Protein AF-A0A2S2P3U3-F1 (afdb_monomer)

Foldseek 3Di:
DVVCLVPQDPPFFCSVVLVVLVVVLVVLVVVLVVLCVPQAVVLVVVLVVVVVVLVVLVVVLVVLVVVLVVLVVVLVCLVVVVVPDPDDDRPVVVNVVSVVSNVVSVVVNCVSVVVSVVVVVVSVVCVVVSCCSNVVSVVVSVVVSVVVNVVSVVSVVVSVVVRVVVVVVVVVVVCVVPVPDDPDDDDDDDDDDDDDDDDDDDDDDDDDDDDDDDDDDDDDDDDDDDDDDDDDDDDDDDDDDDDDDDDDDDDDDDDDDDDDDDDDDDDDDDDDDDDDDDDDDDDDDDDD

Organism: Schizaphis graminum (NCBI:txid13262)

Radius of gyration: 46.32 Å; Cα contacts (8 Å, |Δi|>4): 79; chains: 1; bounding box: 93×88×144 Å

Secondary structure (DSSP, 8-state):
-HHHHHHS-TTSTTHHHHHHHHHHHHHHHHHHHHHHIIIIIHHHHHHHHHHHHHHHHHHHHHHHHHHHHHHHHHHHHHHHHHHS-TTS---HHHHHHHHHHHHHHHHHHHHHHHHHHHHHHHHHHHHHHHHHHHHHHHHHHHHHHHHHHHHHHHHHHHHHHHHHHHHHHHHHHHHHHH----------------------------------------------------------------------------------------------------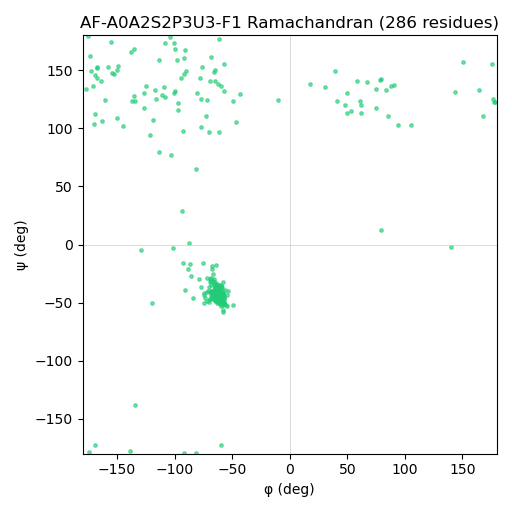----------

Solvent-accessible surface area (backbone atoms only — not comparable to full-atom values): 18937 Å² total; per-residue (Å²): 109,62,70,58,57,72,67,51,49,82,88,44,67,52,36,73,54,52,49,48,44,44,52,50,50,54,49,48,51,52,53,44,54,50,47,44,48,61,61,31,47,49,57,50,53,58,59,56,50,50,57,58,52,51,49,55,49,52,54,51,37,55,55,32,48,54,54,30,54,54,33,50,52,53,36,49,50,50,51,52,66,66,74,72,58,92,86,62,88,74,61,57,70,59,45,51,51,39,46,54,53,31,54,53,38,41,53,61,30,52,52,49,48,51,51,49,66,56,46,52,58,51,58,60,62,44,51,61,58,51,50,52,66,36,48,51,56,46,52,53,45,52,54,50,45,53,55,53,50,51,51,45,52,52,52,48,50,53,37,53,54,50,36,56,50,50,52,54,50,54,53,50,52,49,47,64,72,69,60,79,72,76,83,87,78,91,75,90,80,91,83,88,84,85,89,85,85,84,86,88,90,87,87,83,82,91,84,90,82,85,84,88,87,90,85,86,88,85,85,88,84,88,83,87,87,87,87,86,88,89,82,86,90,84,87,89,87,84,88,82,88,84,84,89,82,90,83,83,89,79,92,81,89,84,83,88,80,82,90,86,83,94,77,87,90,77,92,78,91,81,85,90,87,89,84,88,81,90,84,88,86,88,80,89,82,87,86,134

Nearest PDB structures (foldseek):
  1uru-assembly1_A-2  TM=9.202E-01  e=3.140E-12  Drosophila melanogaster
  8i21-assembly1_A  TM=5.192E-01  e=3.965E-01  Saccharomyces cerevisiae S288C
  3q84-assembly1_A  TM=4.595E-01  e=2.979E-01  Homo sapiens
  2v0o-assembly2_C  TM=3.359E-01  e=1.318E+00  Homo sapiens

Structure (mmCIF, N/CA/C/O backbone):
data_AF-A0A2S2P3U3-F1
#
_entry.id   AF-A0A2S2P3U3-F1
#
loop_
_atom_site.group_PDB
_atom_site.id
_atom_site.type_symbol
_atom_site.label_atom_id
_atom_site.label_alt_id
_atom_site.label_comp_id
_atom_site.label_asym_id
_atom_site.label_entity_id
_atom_site.label_seq_id
_atom_site.pdbx_PDB_ins_code
_atom_site.Cartn_x
_atom_site.Cartn_y
_atom_site.Cartn_z
_atom_site.occupancy
_atom_site.B_iso_or_equiv
_atom_site.auth_seq_id
_atom_site.auth_comp_id
_atom_site.auth_asym_id
_atom_site.auth_atom_id
_atom_site.pdbx_PDB_model_num
ATOM 1 N N . MET A 1 1 ? 19.097 -10.722 -19.284 1.00 86.81 1 MET A N 1
ATOM 2 C CA . MET A 1 1 ? 19.604 -10.337 -20.626 1.00 86.81 1 MET A CA 1
ATOM 3 C C . MET A 1 1 ? 20.674 -11.314 -21.136 1.00 86.81 1 MET A C 1
ATOM 5 O O . MET A 1 1 ? 21.323 -11.082 -22.148 1.00 86.81 1 MET A O 1
ATOM 9 N N . ASP A 1 2 ? 20.783 -12.472 -20.489 1.00 87.00 2 ASP A N 1
ATOM 10 C CA . ASP A 1 2 ? 21.938 -13.366 -20.569 1.00 87.00 2 ASP A CA 1
ATOM 11 C C . ASP A 1 2 ? 22.108 -14.000 -21.947 1.00 87.00 2 ASP A C 1
ATOM 13 O O . ASP A 1 2 ? 23.205 -14.005 -22.490 1.00 87.00 2 ASP A O 1
ATOM 17 N N . THR A 1 3 ? 21.009 -14.422 -22.579 1.00 91.75 3 THR A N 1
ATOM 18 C CA . THR A 1 3 ? 21.047 -14.988 -23.935 1.00 91.75 3 THR A CA 1
ATOM 19 C C . THR A 1 3 ? 21.593 -13.999 -24.966 1.00 91.75 3 THR A C 1
ATOM 21 O O . THR A 1 3 ? 22.313 -14.402 -25.873 1.00 91.75 3 THR A O 1
ATOM 24 N N . LEU A 1 4 ? 21.286 -12.701 -24.835 1.00 90.25 4 LEU A N 1
ATOM 25 C CA . LEU A 1 4 ? 21.826 -11.686 -25.742 1.00 90.25 4 LEU A CA 1
ATOM 26 C C . LEU A 1 4 ? 23.343 -11.568 -25.569 1.00 90.25 4 LEU A C 1
ATOM 28 O O . LEU A 1 4 ? 24.058 -11.566 -26.564 1.00 90.25 4 LEU A O 1
ATOM 32 N N . ASN A 1 5 ? 23.829 -11.542 -24.328 1.00 90.44 5 ASN A N 1
ATOM 33 C CA . ASN A 1 5 ? 25.264 -11.470 -24.039 1.00 90.44 5 ASN A CA 1
ATOM 34 C C . ASN A 1 5 ? 26.019 -12.730 -24.486 1.00 90.44 5 ASN A C 1
ATOM 36 O O . ASN A 1 5 ? 27.160 -12.632 -24.924 1.00 90.44 5 ASN A O 1
ATOM 40 N N . GLU A 1 6 ? 25.390 -13.905 -24.403 1.00 92.88 6 GLU A N 1
ATOM 41 C CA . GLU A 1 6 ? 25.968 -15.165 -24.885 1.00 92.88 6 GLU A CA 1
ATOM 42 C C . GLU A 1 6 ? 26.047 -15.228 -26.417 1.00 92.88 6 GLU A C 1
ATOM 44 O O . GLU A 1 6 ? 26.996 -15.786 -26.965 1.00 92.88 6 GLU A O 1
ATOM 49 N N . MET A 1 7 ? 25.050 -14.674 -27.115 1.00 94.31 7 MET A N 1
ATOM 50 C CA . MET A 1 7 ? 24.974 -14.706 -28.578 1.00 94.31 7 MET A CA 1
ATOM 51 C C . MET A 1 7 ? 25.742 -13.568 -29.259 1.00 94.31 7 MET A C 1
ATOM 53 O O . MET A 1 7 ? 26.141 -13.720 -30.414 1.00 94.31 7 MET A O 1
ATOM 57 N N . TYR A 1 8 ? 25.918 -12.424 -28.593 1.00 94.81 8 TYR A N 1
ATOM 58 C CA . TYR A 1 8 ? 26.626 -11.277 -29.154 1.00 94.81 8 TYR A CA 1
ATOM 59 C C . TYR A 1 8 ? 28.134 -11.530 -29.111 1.00 94.81 8 TYR A C 1
ATOM 61 O O . TYR A 1 8 ? 28.769 -11.403 -28.067 1.00 94.81 8 TYR A O 1
ATOM 69 N N . GLU A 1 9 ? 28.717 -11.908 -30.245 1.00 94.31 9 GLU A N 1
ATOM 70 C CA . GLU A 1 9 ? 30.107 -12.363 -30.297 1.00 94.31 9 GLU A CA 1
ATOM 71 C C . GLU A 1 9 ? 31.108 -11.243 -29.946 1.00 94.31 9 GLU A C 1
ATOM 73 O O . GLU A 1 9 ? 30.884 -10.068 -30.242 1.00 94.31 9 GLU A O 1
ATOM 78 N N . SER A 1 10 ? 32.252 -11.592 -29.348 1.00 94.38 10 SER A N 1
ATOM 79 C CA . SER A 1 10 ? 33.246 -10.608 -28.883 1.00 94.38 10 SER A CA 1
ATOM 80 C C . SER A 1 10 ? 33.942 -9.838 -30.009 1.00 94.38 10 SER A C 1
ATOM 82 O O . SER A 1 10 ? 34.453 -8.742 -29.793 1.00 94.38 10 SER A O 1
ATOM 84 N N . GLN A 1 11 ? 33.940 -10.384 -31.226 1.00 92.88 11 GLN A N 1
ATOM 85 C CA . GLN A 1 11 ? 34.422 -9.715 -32.434 1.00 92.88 11 GLN A CA 1
ATOM 86 C C . GLN A 1 11 ? 33.460 -8.649 -32.974 1.00 92.88 11 GLN A C 1
ATOM 88 O O . GLN A 1 11 ? 33.859 -7.865 -33.835 1.00 92.88 11 GLN A O 1
ATOM 93 N N . TRP A 1 12 ? 32.197 -8.635 -32.539 1.00 95.31 12 TRP A N 1
ATOM 94 C CA . TRP A 1 12 ? 31.214 -7.681 -33.040 1.00 95.31 12 TRP A CA 1
ATOM 95 C C . TRP A 1 12 ? 31.405 -6.313 -32.393 1.00 95.31 12 TRP A C 1
ATOM 97 O O . TRP A 1 12 ? 31.725 -6.181 -31.209 1.00 95.31 12 TRP A O 1
ATOM 107 N N . VAL A 1 13 ? 31.179 -5.265 -33.185 1.00 95.06 13 VAL A N 1
ATOM 108 C CA . VAL A 1 13 ? 31.284 -3.886 -32.704 1.00 95.06 13 VAL A CA 1
ATOM 109 C C . VAL A 1 13 ? 30.350 -3.665 -31.511 1.00 95.06 13 VAL A C 1
ATOM 111 O O . VAL A 1 13 ? 29.181 -4.036 -31.543 1.00 95.06 13 VAL A O 1
ATOM 114 N N . GLY A 1 14 ? 30.867 -3.058 -30.443 1.00 94.44 14 GLY A N 1
ATOM 115 C CA . GLY A 1 14 ? 30.070 -2.710 -29.266 1.00 94.44 14 GLY A CA 1
ATOM 116 C C . GLY A 1 14 ? 29.784 -3.851 -28.283 1.00 94.44 14 GLY A C 1
ATOM 117 O O . GLY A 1 14 ? 28.975 -3.632 -27.391 1.00 94.44 14 GLY A O 1
ATOM 118 N N . HIS A 1 15 ? 30.451 -5.011 -28.380 1.00 95.25 15 HIS A N 1
ATOM 119 C CA . HIS A 1 15 ? 30.270 -6.135 -27.442 1.00 95.25 15 HIS A CA 1
ATOM 120 C C . HIS A 1 15 ? 30.344 -5.722 -25.956 1.00 95.25 15 HIS A C 1
ATOM 122 O O . HIS A 1 15 ? 29.406 -5.972 -25.200 1.00 95.25 15 HIS A O 1
ATOM 128 N N . ASP A 1 16 ? 31.401 -5.011 -25.543 1.00 95.06 16 ASP A N 1
ATOM 129 C CA . ASP A 1 16 ? 31.565 -4.574 -24.143 1.00 95.06 16 ASP A CA 1
ATOM 130 C C . ASP A 1 16 ? 30.455 -3.614 -23.683 1.00 95.06 16 ASP A C 1
ATOM 132 O O . ASP A 1 16 ? 30.029 -3.646 -22.526 1.00 95.06 16 ASP A O 1
ATOM 136 N N . HIS A 1 17 ? 29.965 -2.768 -24.596 1.00 95.12 17 HIS A N 1
ATOM 137 C CA . HIS A 1 17 ? 28.874 -1.837 -24.307 1.00 95.12 17 HIS A CA 1
ATOM 138 C C . HIS A 1 17 ? 27.549 -2.593 -24.177 1.00 95.12 17 HIS A C 1
ATOM 140 O O . HIS A 1 17 ? 26.826 -2.355 -23.223 1.00 95.12 17 HIS A O 1
ATOM 146 N N . MET A 1 18 ? 27.287 -3.582 -25.039 1.00 95.12 18 MET A N 1
ATOM 147 C CA . MET A 1 18 ? 26.098 -4.437 -24.946 1.00 95.12 18 MET A CA 1
ATOM 148 C C . MET A 1 18 ? 26.029 -5.161 -23.591 1.00 95.12 18 MET A C 1
ATOM 150 O O . MET A 1 18 ? 24.988 -5.170 -22.934 1.00 95.12 18 MET A O 1
ATOM 154 N N . CYS A 1 19 ? 27.163 -5.701 -23.132 1.00 93.88 19 CYS A N 1
ATOM 155 C CA . CYS A 1 19 ? 27.275 -6.331 -21.816 1.00 93.88 19 CYS A CA 1
ATOM 156 C C . CYS A 1 19 ? 27.071 -5.320 -20.670 1.00 93.88 19 CYS A C 1
ATOM 158 O O . CYS A 1 19 ? 26.376 -5.604 -19.692 1.00 93.88 19 CYS A O 1
ATOM 160 N N . THR A 1 20 ? 27.635 -4.117 -20.797 1.00 95.94 20 THR A N 1
ATOM 161 C CA . THR A 1 20 ? 27.463 -3.035 -19.813 1.00 95.94 20 THR A CA 1
ATOM 162 C C . THR A 1 20 ? 26.002 -2.600 -19.709 1.00 95.94 20 THR A C 1
ATOM 164 O O . THR A 1 20 ? 25.455 -2.561 -18.609 1.00 95.94 20 THR A O 1
ATOM 167 N N . ASP A 1 21 ? 25.347 -2.350 -20.839 1.00 96.12 21 ASP A N 1
ATOM 168 C CA . ASP A 1 21 ? 23.952 -1.917 -20.912 1.00 96.12 21 ASP A CA 1
ATOM 169 C C . ASP A 1 21 ? 23.015 -3.000 -20.358 1.00 96.12 21 ASP A C 1
ATOM 171 O O . ASP A 1 21 ? 22.056 -2.703 -19.643 1.00 96.12 21 ASP A O 1
ATOM 175 N N . SER A 1 22 ? 23.327 -4.275 -20.612 1.00 95.56 22 SER A N 1
ATOM 176 C CA . SER A 1 22 ? 22.638 -5.415 -20.004 1.00 95.56 22 SER A CA 1
ATOM 177 C C . SER A 1 22 ? 22.708 -5.369 -18.475 1.00 95.56 22 SER A C 1
ATOM 179 O O . SER A 1 22 ? 21.674 -5.456 -17.814 1.00 95.56 22 SER A O 1
ATOM 181 N N . ASN A 1 23 ? 23.907 -5.211 -17.907 1.00 95.62 23 ASN A N 1
ATOM 182 C CA . ASN A 1 23 ? 24.088 -5.140 -16.453 1.00 95.62 23 ASN A CA 1
ATOM 183 C C . ASN A 1 23 ? 23.412 -3.898 -15.852 1.00 95.62 23 ASN A C 1
ATOM 185 O O . ASN A 1 23 ? 22.825 -3.973 -14.773 1.00 95.62 23 ASN A O 1
ATOM 189 N N . ASN A 1 24 ? 23.449 -2.763 -16.557 1.00 96.88 24 ASN A N 1
ATOM 190 C CA . ASN A 1 24 ? 22.758 -1.543 -16.146 1.00 96.88 24 ASN A CA 1
ATOM 191 C C . ASN A 1 24 ? 21.245 -1.773 -16.034 1.00 96.88 24 ASN A C 1
ATOM 193 O O . ASN A 1 24 ? 20.626 -1.321 -15.070 1.00 96.88 24 ASN A O 1
ATOM 197 N N . LEU A 1 25 ? 20.643 -2.507 -16.977 1.00 97.06 25 LEU A N 1
ATOM 198 C CA . LEU A 1 25 ? 19.222 -2.848 -16.917 1.00 97.06 25 LEU A CA 1
ATOM 199 C C . LEU A 1 25 ? 18.889 -3.718 -15.694 1.00 97.06 25 LEU A C 1
ATOM 201 O O . LEU A 1 25 ? 17.880 -3.472 -15.031 1.00 97.06 25 LEU A O 1
ATOM 205 N N . ASP A 1 26 ? 19.739 -4.690 -15.362 1.00 97.06 26 ASP A N 1
ATOM 206 C CA . ASP A 1 26 ? 19.556 -5.537 -14.176 1.00 97.06 26 ASP A CA 1
ATOM 207 C C . ASP A 1 26 ? 19.688 -4.728 -12.873 1.00 97.06 26 ASP A C 1
ATOM 209 O O . ASP A 1 26 ? 18.898 -4.907 -11.940 1.00 97.06 26 ASP A O 1
ATOM 213 N N . MET A 1 27 ? 20.624 -3.773 -12.820 1.00 97.69 27 MET A N 1
ATOM 214 C CA . MET A 1 27 ? 20.746 -2.838 -11.697 1.00 97.69 27 MET A CA 1
ATOM 215 C C . MET A 1 27 ? 19.500 -1.959 -11.545 1.00 97.69 27 MET A C 1
ATOM 217 O O . MET A 1 27 ? 18.977 -1.838 -10.437 1.00 97.69 27 MET A O 1
ATOM 221 N N . LEU A 1 28 ? 18.975 -1.404 -12.644 1.00 98.25 28 LEU A N 1
ATOM 222 C CA . LEU A 1 28 ? 17.738 -0.615 -12.625 1.00 98.25 28 LEU A CA 1
ATOM 223 C C . LEU A 1 28 ?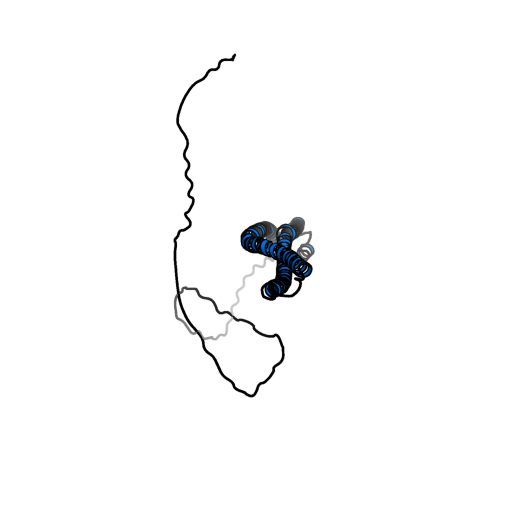 16.555 -1.424 -12.080 1.00 98.25 28 LEU A C 1
ATOM 225 O O . LEU A 1 28 ? 15.774 -0.909 -11.278 1.00 98.25 28 LEU A O 1
ATOM 229 N N . TRP A 1 29 ? 16.431 -2.695 -12.472 1.00 98.44 29 TRP A N 1
ATOM 230 C CA . TRP A 1 29 ? 15.407 -3.599 -11.942 1.00 98.44 29 TRP A CA 1
ATOM 231 C C . TRP A 1 29 ? 15.580 -3.875 -10.448 1.00 98.44 29 TRP A C 1
ATOM 233 O O . TRP A 1 29 ? 14.603 -3.835 -9.691 1.00 98.44 29 TRP A O 1
ATOM 243 N N . SER A 1 30 ? 16.810 -4.138 -10.006 1.00 98.31 30 SER A N 1
ATOM 244 C CA . SER A 1 30 ? 17.120 -4.341 -8.589 1.00 98.31 30 SER A CA 1
ATOM 245 C C . SER A 1 30 ? 16.750 -3.107 -7.759 1.00 98.31 30 SER A C 1
ATOM 247 O O . SER A 1 30 ? 16.037 -3.221 -6.761 1.00 98.31 30 SER A O 1
ATOM 249 N N . ASP A 1 31 ? 17.150 -1.915 -8.200 1.00 98.31 31 ASP A N 1
ATOM 250 C CA . ASP A 1 31 ? 16.856 -0.664 -7.499 1.00 98.31 31 ASP A CA 1
ATOM 251 C C . ASP A 1 31 ? 15.355 -0.362 -7.467 1.00 98.31 31 ASP A C 1
ATOM 253 O O . ASP A 1 31 ? 14.814 0.014 -6.424 1.00 98.31 31 ASP A O 1
ATOM 257 N N . TYR A 1 32 ? 14.656 -0.563 -8.586 1.00 98.69 32 TYR A N 1
ATOM 258 C CA . TYR A 1 32 ? 13.212 -0.366 -8.676 1.00 98.69 32 TYR A CA 1
ATOM 259 C C . TYR A 1 32 ? 12.450 -1.303 -7.731 1.00 98.69 32 TYR A C 1
ATOM 261 O O . TYR A 1 32 ? 11.636 -0.845 -6.926 1.00 98.69 32 TYR A O 1
ATOM 269 N N . THR A 1 33 ? 12.753 -2.603 -7.761 1.00 98.38 33 THR A N 1
ATOM 270 C CA . THR A 1 33 ? 12.098 -3.590 -6.888 1.00 98.38 33 THR A CA 1
ATOM 271 C C . THR A 1 33 ? 12.393 -3.337 -5.413 1.00 98.38 33 THR A C 1
ATOM 273 O O . THR A 1 33 ? 11.477 -3.393 -4.588 1.00 98.38 33 THR A O 1
ATOM 276 N N . HIS A 1 34 ? 13.634 -2.980 -5.074 1.00 98.44 34 HIS A N 1
ATOM 277 C CA . HIS A 1 34 ? 14.004 -2.589 -3.718 1.00 98.44 34 HIS A CA 1
ATOM 278 C C . HIS A 1 34 ? 13.218 -1.356 -3.254 1.00 98.44 34 HIS A C 1
ATOM 280 O O . HIS A 1 34 ? 12.649 -1.353 -2.161 1.00 98.44 34 HIS A O 1
ATOM 286 N N . LYS A 1 35 ? 13.109 -0.333 -4.108 1.00 98.12 35 LYS A N 1
ATOM 287 C CA . LYS A 1 35 ? 12.376 0.899 -3.801 1.00 98.12 35 LYS A CA 1
ATOM 288 C C . LYS A 1 35 ? 10.882 0.657 -3.606 1.00 98.12 35 LYS A C 1
ATOM 290 O O . LYS A 1 35 ? 10.296 1.235 -2.695 1.00 98.12 35 LYS A O 1
ATOM 295 N N . LEU A 1 36 ? 10.271 -0.216 -4.409 1.00 98.50 36 LEU A N 1
ATOM 296 C CA . LEU A 1 36 ? 8.879 -0.622 -4.213 1.00 98.50 36 LEU A CA 1
ATOM 297 C C . LEU A 1 36 ? 8.680 -1.380 -2.899 1.00 98.50 36 LEU A C 1
ATOM 299 O O . LEU A 1 36 ? 7.715 -1.118 -2.178 1.00 98.50 36 LEU A O 1
ATOM 303 N N . ALA A 1 37 ? 9.585 -2.300 -2.569 1.00 98.44 37 ALA A N 1
ATOM 304 C CA . ALA A 1 37 ? 9.511 -3.045 -1.320 1.00 98.44 37 ALA A CA 1
ATOM 305 C C . ALA A 1 37 ? 9.583 -2.102 -0.107 1.00 98.44 37 ALA A C 1
ATOM 307 O O . ALA A 1 37 ? 8.729 -2.168 0.778 1.00 98.44 37 ALA A O 1
ATOM 308 N N . ASP A 1 38 ? 10.556 -1.194 -0.097 1.00 98.44 38 ASP A N 1
ATOM 309 C CA . ASP A 1 38 ? 10.806 -0.307 1.037 1.00 98.44 38 ASP A CA 1
ATOM 310 C C . ASP A 1 38 ? 9.772 0.823 1.150 1.00 98.44 38 ASP A C 1
ATOM 312 O O . ASP A 1 38 ? 9.153 1.015 2.195 1.00 98.44 38 ASP A O 1
ATOM 316 N N . GLN A 1 39 ? 9.519 1.547 0.057 1.00 98.06 39 GLN A N 1
ATOM 317 C CA . GLN A 1 39 ? 8.745 2.793 0.107 1.00 98.06 39 GLN A CA 1
ATOM 318 C C . GLN A 1 39 ? 7.246 2.615 -0.136 1.00 98.06 39 GLN A C 1
ATOM 320 O O . GLN A 1 39 ? 6.482 3.534 0.149 1.00 98.06 39 GLN A O 1
ATOM 325 N N . VAL A 1 40 ? 6.809 1.470 -0.669 1.00 98.50 40 VAL A N 1
ATOM 326 C CA . VAL A 1 40 ? 5.396 1.229 -1.012 1.00 98.50 40 VAL A CA 1
ATOM 327 C C . VAL A 1 40 ? 4.840 0.045 -0.229 1.00 98.50 40 VAL A C 1
ATOM 329 O O . VAL A 1 40 ? 3.793 0.147 0.411 1.00 98.50 40 VAL A O 1
ATOM 332 N N . LEU A 1 41 ? 5.537 -1.092 -0.237 1.00 98.56 41 LEU A N 1
ATOM 333 C CA . LEU A 1 41 ? 5.014 -2.317 0.362 1.00 98.56 41 LEU A CA 1
ATOM 334 C C . LEU A 1 41 ? 5.059 -2.291 1.897 1.00 98.56 41 LEU A C 1
ATOM 336 O O . LEU A 1 41 ? 4.074 -2.664 2.537 1.00 98.56 41 LEU A O 1
ATOM 340 N N . ILE A 1 42 ? 6.156 -1.833 2.511 1.00 98.50 42 ILE A N 1
ATOM 341 C CA . ILE A 1 42 ? 6.256 -1.736 3.979 1.00 98.50 42 ILE A CA 1
ATOM 342 C C . ILE A 1 42 ? 5.201 -0.774 4.568 1.00 98.50 42 ILE A C 1
ATOM 344 O O . ILE A 1 42 ? 4.486 -1.187 5.496 1.00 98.50 42 ILE A O 1
ATOM 348 N N . PRO A 1 43 ? 5.020 0.463 4.056 1.00 98.38 43 PRO A N 1
ATOM 349 C CA . PRO A 1 43 ? 3.970 1.356 4.545 1.00 98.38 43 PRO A CA 1
ATOM 350 C C . PRO A 1 43 ? 2.564 0.784 4.345 1.00 98.38 43 PRO A C 1
ATOM 352 O O . PRO A 1 43 ? 1.732 0.884 5.250 1.00 98.38 43 PRO A O 1
ATOM 355 N N . LEU A 1 44 ? 2.306 0.122 3.210 1.00 98.50 44 LEU A N 1
ATOM 356 C CA . LEU A 1 44 ? 1.033 -0.551 2.951 1.00 98.50 44 LEU A CA 1
ATOM 357 C C . LEU A 1 44 ? 0.739 -1.650 3.978 1.00 98.50 44 LEU A C 1
ATOM 359 O O . LEU A 1 44 ? -0.353 -1.672 4.548 1.00 98.50 44 LEU A O 1
ATOM 363 N N . ASN A 1 45 ? 1.711 -2.518 4.261 1.00 98.31 45 ASN A N 1
ATOM 364 C CA . ASN A 1 45 ? 1.568 -3.570 5.270 1.00 98.31 45 ASN A CA 1
ATOM 365 C C . ASN A 1 45 ? 1.300 -2.981 6.662 1.00 98.31 45 ASN A C 1
ATOM 367 O O . ASN A 1 45 ? 0.439 -3.471 7.396 1.00 98.31 45 ASN A O 1
ATOM 371 N N . THR A 1 46 ? 1.990 -1.892 7.007 1.00 98.12 46 THR A N 1
ATOM 372 C CA . THR A 1 46 ? 1.808 -1.189 8.285 1.00 98.12 46 THR A CA 1
ATOM 373 C C . THR A 1 46 ? 0.405 -0.591 8.403 1.00 98.12 46 THR A C 1
ATOM 375 O O . THR A 1 46 ? -0.252 -0.746 9.432 1.00 98.12 46 THR A O 1
ATOM 378 N N . TYR A 1 47 ? -0.097 0.049 7.344 1.00 98.25 47 TYR A N 1
ATOM 379 C CA . TYR A 1 47 ? -1.465 0.568 7.305 1.00 98.25 47 TYR A CA 1
ATOM 380 C C . TYR A 1 47 ? -2.504 -0.560 7.397 1.00 98.25 47 TYR A C 1
ATOM 382 O O . TYR A 1 47 ? -3.462 -0.470 8.165 1.00 98.25 47 TYR A O 1
ATOM 390 N N . GLN A 1 48 ? -2.291 -1.666 6.680 1.00 97.50 48 GLN A N 1
ATOM 391 C CA . GLN A 1 48 ? -3.201 -2.811 6.685 1.00 97.50 48 GLN A CA 1
ATOM 392 C C . GLN A 1 48 ? -3.281 -3.504 8.057 1.00 97.50 48 GLN A C 1
ATOM 394 O O . GLN A 1 48 ? -4.354 -3.977 8.451 1.00 97.50 48 GLN A O 1
ATOM 399 N N . ALA A 1 49 ? -2.177 -3.538 8.810 1.00 97.31 49 ALA A N 1
ATOM 400 C CA . ALA A 1 49 ? -2.127 -4.132 10.145 1.00 97.31 49 ALA A CA 1
ATOM 401 C C . ALA A 1 49 ? -3.098 -3.457 11.133 1.00 97.31 49 ALA A C 1
ATOM 403 O O . ALA A 1 49 ? -3.730 -4.152 11.935 1.00 97.31 49 ALA A O 1
ATOM 404 N N . GLN A 1 50 ? -3.311 -2.140 11.010 1.00 97.62 50 GLN A N 1
ATOM 405 C CA . GLN A 1 50 ? -4.218 -1.374 11.879 1.00 97.62 50 GLN A CA 1
ATOM 406 C C . GLN A 1 50 ? -5.640 -1.953 11.865 1.00 97.62 50 GLN A C 1
ATOM 408 O O . GLN A 1 50 ? -6.270 -2.110 12.908 1.00 97.62 50 GLN A O 1
ATOM 413 N N . PHE A 1 51 ? -6.131 -2.393 10.703 1.00 97.81 51 PHE A N 1
ATOM 414 C CA . PHE A 1 51 ? -7.480 -2.953 10.582 1.00 97.81 51 PHE A CA 1
ATOM 415 C C . PHE A 1 51 ? -7.665 -4.257 11.364 1.00 97.81 51 PHE A C 1
ATOM 417 O O . PHE A 1 51 ? -8.770 -4.559 11.820 1.00 97.81 51 PHE A O 1
ATOM 424 N N . ALA A 1 52 ? -6.625 -5.084 11.495 1.00 96.69 52 ALA A N 1
ATOM 425 C CA . ALA A 1 52 ? -6.708 -6.300 12.301 1.00 96.69 52 ALA A CA 1
ATOM 426 C C . ALA A 1 52 ? -6.840 -5.963 13.794 1.00 96.69 52 ALA A C 1
ATOM 428 O O . ALA A 1 52 ? -7.642 -6.581 14.499 1.00 96.69 52 ALA A O 1
ATOM 429 N N . GLU A 1 53 ? -6.102 -4.960 14.263 1.00 96.06 53 GLU A N 1
ATOM 430 C CA . GLU A 1 53 ? -6.154 -4.493 15.648 1.00 96.06 53 GLU A CA 1
ATOM 431 C C . GLU A 1 53 ? -7.484 -3.808 15.970 1.00 96.06 53 GLU A C 1
ATOM 433 O O . GLU A 1 53 ? -8.144 -4.182 16.944 1.00 96.06 53 GLU A O 1
ATOM 438 N N . THR A 1 54 ? -7.947 -2.899 15.109 1.00 98.06 54 THR A N 1
ATOM 439 C CA . THR A 1 54 ? -9.249 -2.236 15.256 1.00 98.06 54 THR A CA 1
ATOM 440 C C . THR A 1 54 ? -10.391 -3.252 15.292 1.00 98.06 54 THR A C 1
ATOM 442 O O . THR A 1 54 ? -11.262 -3.161 16.156 1.00 98.06 54 THR A O 1
ATOM 445 N N . ARG A 1 55 ? -10.369 -4.288 14.437 1.00 98.38 55 ARG A N 1
ATOM 446 C CA . ARG A 1 55 ? -11.369 -5.376 14.478 1.00 98.38 55 ARG A CA 1
ATOM 447 C C . ARG A 1 55 ? -11.371 -6.116 15.814 1.00 98.3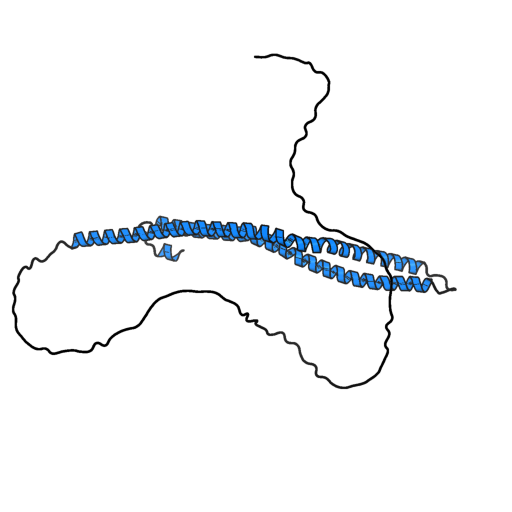8 55 ARG A C 1
ATOM 449 O O . ARG A 1 55 ? -12.426 -6.260 16.426 1.00 98.38 55 ARG A O 1
ATOM 456 N N . LYS A 1 56 ? -10.197 -6.502 16.328 1.00 98.19 56 LYS A N 1
ATOM 457 C CA . LYS A 1 56 ? -10.087 -7.131 17.659 1.00 98.19 56 LYS A CA 1
ATOM 458 C C . LYS A 1 56 ? -10.636 -6.226 18.767 1.00 98.19 56 LYS A C 1
ATOM 460 O O . LYS A 1 56 ? -11.241 -6.720 19.724 1.00 98.19 56 LYS A O 1
ATOM 465 N N . LYS A 1 57 ? -10.429 -4.912 18.652 1.00 98.19 57 LYS A N 1
ATOM 466 C CA . LYS A 1 57 ? -10.925 -3.908 19.601 1.00 98.19 57 LYS A CA 1
ATOM 467 C C . LYS A 1 57 ? -12.450 -3.787 19.554 1.00 98.19 57 LYS A C 1
ATOM 469 O O . LYS A 1 57 ? -13.080 -3.825 20.610 1.00 98.19 57 LYS A O 1
ATOM 474 N N . ILE A 1 58 ? -13.047 -3.770 18.359 1.00 98.69 58 ILE A N 1
ATOM 475 C CA . ILE A 1 58 ? -14.506 -3.828 18.157 1.00 98.69 58 ILE A CA 1
ATOM 476 C C . ILE A 1 58 ? -15.090 -5.090 18.802 1.00 98.69 58 ILE A C 1
ATOM 478 O O . ILE A 1 58 ? -16.016 -4.994 19.608 1.00 98.69 58 ILE A O 1
ATOM 482 N N . ASP A 1 59 ? -14.511 -6.264 18.545 1.00 98.62 59 ASP A N 1
ATOM 483 C CA . ASP A 1 59 ? -14.983 -7.521 19.140 1.00 98.62 59 ASP A CA 1
ATOM 484 C C . ASP A 1 59 ? -14.903 -7.494 20.671 1.00 98.62 59 ASP A C 1
ATOM 486 O O . ASP A 1 59 ? -15.797 -7.972 21.376 1.00 98.62 59 ASP A O 1
ATOM 490 N N . LYS A 1 60 ? -13.826 -6.914 21.214 1.00 98.62 60 LYS A N 1
ATOM 491 C CA . LYS A 1 60 ? -13.660 -6.735 22.658 1.00 98.62 60 LYS A CA 1
ATOM 492 C C . LYS A 1 60 ? -14.719 -5.789 23.223 1.00 98.62 60 LYS A C 1
ATOM 494 O O . LYS A 1 60 ? -15.284 -6.107 24.268 1.00 98.62 60 LYS A O 1
ATOM 499 N N . ARG A 1 61 ? -15.029 -4.685 22.540 1.00 98.69 61 ARG A N 1
ATOM 500 C CA . ARG A 1 61 ? -16.091 -3.750 22.931 1.00 98.69 61 ARG A CA 1
ATOM 501 C C . ARG A 1 61 ? -17.462 -4.417 22.903 1.00 98.69 61 ARG A C 1
ATOM 503 O O . ARG A 1 61 ? -18.227 -4.241 23.843 1.00 98.69 61 ARG A O 1
ATOM 510 N N . ASN A 1 62 ? -17.744 -5.240 21.895 1.00 98.62 62 ASN A N 1
ATOM 511 C CA . ASN A 1 62 ? -19.003 -5.983 21.792 1.00 98.62 62 ASN A CA 1
ATOM 512 C C . ASN A 1 62 ? -19.185 -6.970 22.951 1.00 98.62 62 ASN A C 1
ATOM 514 O O . ASN A 1 62 ? -20.246 -6.996 23.566 1.00 98.62 62 ASN A O 1
ATOM 518 N N . ARG A 1 63 ? -18.135 -7.711 23.330 1.00 98.50 63 ARG A N 1
ATOM 519 C CA . ARG A 1 63 ? -18.170 -8.557 24.538 1.00 98.50 63 ARG A CA 1
ATOM 520 C C . ARG A 1 63 ? -18.415 -7.738 25.810 1.00 98.50 63 ARG A C 1
ATOM 522 O O . ARG A 1 63 ? -19.199 -8.142 26.659 1.00 98.50 63 ARG A O 1
ATOM 529 N N . LYS A 1 64 ? -17.769 -6.573 25.935 1.00 98.25 64 LYS A N 1
ATOM 530 C CA . LYS A 1 64 ? -17.933 -5.686 27.099 1.00 98.25 64 LYS A CA 1
ATOM 531 C C . LYS A 1 64 ? -19.320 -5.053 27.183 1.00 98.25 64 LYS A C 1
ATOM 533 O O . LYS A 1 64 ? -19.792 -4.845 28.293 1.00 98.25 64 LYS A O 1
ATOM 538 N N . LEU A 1 65 ? -19.970 -4.795 26.048 1.00 98.25 65 LEU A N 1
ATOM 539 C CA . LEU A 1 65 ? -21.357 -4.333 26.017 1.00 98.25 65 LEU A CA 1
ATOM 540 C C . LEU A 1 65 ? -22.294 -5.378 26.636 1.00 98.25 65 LEU A C 1
ATOM 542 O O . LEU A 1 65 ? -23.114 -5.032 27.476 1.00 98.25 65 LEU A O 1
ATOM 546 N N . VAL A 1 66 ? -22.117 -6.657 26.291 1.00 98.06 66 VAL A N 1
ATOM 547 C CA . VAL A 1 66 ? -22.923 -7.748 26.864 1.00 98.06 66 VAL A CA 1
ATOM 548 C C . VAL A 1 66 ? -22.729 -7.847 28.383 1.00 98.06 66 VAL A C 1
ATOM 550 O O . VAL A 1 66 ? -23.711 -7.925 29.122 1.00 98.06 66 VAL A O 1
ATOM 553 N N . ASP A 1 67 ? -21.479 -7.785 28.866 1.00 97.00 67 ASP A N 1
ATOM 554 C CA . ASP A 1 67 ? -21.180 -7.757 30.309 1.00 97.00 67 ASP A CA 1
ATOM 555 C C . ASP A 1 67 ? -21.874 -6.563 30.996 1.00 97.00 67 ASP A C 1
ATOM 557 O O . ASP A 1 67 ? -22.442 -6.696 32.085 1.00 97.00 67 ASP A O 1
ATOM 561 N N . TYR A 1 68 ? -21.817 -5.388 30.358 1.00 98.06 68 TYR A N 1
ATOM 562 C CA . TYR A 1 68 ? -22.415 -4.152 30.853 1.00 98.06 68 TYR A CA 1
ATOM 563 C C . TYR A 1 68 ? -23.934 -4.257 30.963 1.00 98.06 68 TYR A C 1
ATOM 565 O O . TYR A 1 68 ? -24.473 -3.982 32.036 1.00 98.06 68 TYR A O 1
ATOM 573 N N . ASP A 1 69 ? -24.615 -4.713 29.912 1.00 97.12 69 ASP A N 1
ATOM 574 C CA . ASP A 1 69 ? -26.070 -4.871 29.908 1.00 97.12 69 ASP A CA 1
ATOM 575 C C . ASP A 1 69 ? -26.518 -5.877 30.978 1.00 97.12 69 ASP A C 1
ATOM 577 O O . ASP A 1 69 ? -27.437 -5.595 31.753 1.00 97.12 69 ASP A O 1
ATOM 581 N N . SER A 1 70 ? -25.803 -7.000 31.120 1.00 95.25 70 SER A N 1
ATOM 582 C CA . SER A 1 70 ? -26.066 -7.995 32.168 1.00 95.25 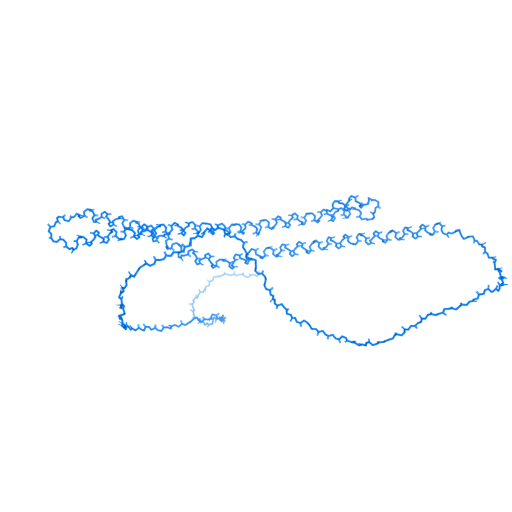70 SER A CA 1
ATOM 583 C C . SER A 1 70 ? -25.991 -7.387 33.575 1.00 95.25 70 SER A C 1
ATOM 585 O O . SER A 1 70 ? -26.920 -7.528 34.378 1.00 95.25 70 SER A O 1
ATOM 587 N N . GLN A 1 71 ? -24.912 -6.661 33.886 1.00 93.94 71 GLN A N 1
ATOM 588 C CA . GLN A 1 71 ? -24.744 -6.049 35.209 1.00 93.94 71 GLN A CA 1
ATOM 589 C C . GLN A 1 71 ? -25.678 -4.862 35.433 1.00 93.94 71 GLN A C 1
ATOM 591 O O . GLN A 1 71 ? -26.098 -4.623 36.566 1.00 93.94 71 GLN A O 1
ATOM 596 N N . ARG A 1 72 ? -26.067 -4.150 34.371 1.00 94.12 72 ARG A N 1
ATOM 597 C CA . ARG A 1 72 ? -27.080 -3.094 34.429 1.00 94.12 72 ARG A CA 1
ATOM 598 C C . ARG A 1 72 ? -28.427 -3.655 34.866 1.00 94.12 72 ARG A C 1
ATOM 600 O O . ARG A 1 72 ? -29.093 -3.049 35.704 1.00 94.12 72 ARG A O 1
ATOM 607 N N . HIS A 1 73 ? -28.842 -4.794 34.317 1.00 91.31 73 HIS A N 1
ATOM 608 C CA . HIS A 1 73 ? -30.071 -5.468 34.737 1.00 91.31 73 HIS A CA 1
ATOM 609 C C . HIS A 1 73 ? -29.966 -6.000 36.172 1.00 91.31 73 HIS A C 1
ATOM 611 O O . HIS A 1 73 ? -30.868 -5.761 36.972 1.00 91.31 73 HIS A O 1
ATOM 617 N N . SER A 1 74 ? -28.844 -6.634 36.530 1.00 88.56 74 SER A N 1
ATOM 618 C CA . SER A 1 74 ? -28.583 -7.118 37.896 1.00 88.56 74 SER A CA 1
ATOM 619 C C . SER A 1 74 ? -28.668 -5.996 38.944 1.00 88.56 74 SER A C 1
ATOM 621 O O . SER A 1 74 ? -29.365 -6.126 39.952 1.00 88.56 74 SER A O 1
ATOM 623 N N . ASN A 1 75 ? -28.039 -4.848 38.672 1.00 87.75 75 ASN A N 1
ATOM 624 C CA . ASN A 1 75 ? -28.070 -3.685 39.558 1.00 87.75 75 ASN A CA 1
ATOM 625 C C . ASN A 1 75 ? -29.475 -3.055 39.642 1.00 87.75 75 ASN A C 1
ATOM 627 O O . ASN A 1 75 ? -29.932 -2.711 40.729 1.00 87.75 75 ASN A O 1
ATOM 631 N N . GLN A 1 76 ? -30.210 -2.971 38.525 1.00 89.31 76 GLN A N 1
ATOM 632 C CA . GLN A 1 76 ? -31.606 -2.508 38.530 1.00 89.31 76 GLN A CA 1
ATOM 633 C C . GLN A 1 76 ? -32.514 -3.402 39.384 1.00 89.31 76 GLN A C 1
ATOM 635 O O . GLN A 1 76 ? -33.326 -2.887 40.147 1.00 89.31 76 GLN A O 1
ATOM 640 N N . LEU A 1 77 ? -32.360 -4.728 39.304 1.00 85.56 77 LEU A N 1
ATOM 641 C CA . LEU A 1 77 ? -33.119 -5.670 40.130 1.00 85.56 77 LEU A CA 1
ATOM 642 C C . LEU A 1 77 ? -32.758 -5.550 41.614 1.00 85.56 77 LEU A C 1
ATOM 644 O O . LEU A 1 77 ? -33.652 -5.527 42.457 1.00 85.56 77 LEU A O 1
ATOM 648 N N . ALA A 1 78 ? -31.468 -5.436 41.941 1.00 84.06 78 ALA A N 1
ATOM 649 C CA . ALA A 1 78 ? -31.013 -5.228 43.315 1.00 84.06 78 ALA A CA 1
ATOM 650 C C . ALA A 1 78 ? -31.559 -3.917 43.909 1.00 84.06 78 ALA A C 1
ATOM 652 O O . ALA A 1 78 ? -31.949 -3.885 45.076 1.00 84.06 78 ALA A O 1
ATOM 653 N N . ASN A 1 79 ? -31.638 -2.861 43.094 1.00 81.62 79 ASN A N 1
ATOM 654 C CA . ASN A 1 79 ? -32.182 -1.569 43.494 1.00 81.62 79 ASN A CA 1
ATOM 655 C C . ASN A 1 79 ? -33.718 -1.603 43.629 1.00 81.62 79 ASN A C 1
ATOM 657 O O . ASN A 1 79 ? -34.248 -1.181 44.652 1.00 81.62 79 ASN A O 1
ATOM 661 N N . ASN A 1 80 ? -34.443 -2.176 42.660 1.00 77.81 80 ASN A N 1
ATOM 662 C CA . ASN A 1 80 ? -35.910 -2.278 42.696 1.00 77.81 80 ASN A CA 1
ATOM 663 C C . ASN A 1 80 ? -36.414 -3.195 43.818 1.00 77.81 80 ASN A C 1
ATOM 665 O O . ASN A 1 80 ? -37.370 -2.844 44.509 1.00 77.81 80 ASN A O 1
ATOM 669 N N . ASN A 1 81 ? -35.740 -4.322 44.073 1.00 69.31 81 ASN A N 1
ATOM 670 C CA . ASN A 1 81 ? -36.052 -5.189 45.215 1.00 69.31 81 ASN A CA 1
ATOM 671 C C . ASN A 1 81 ? -35.812 -4.494 46.570 1.00 69.31 81 ASN A C 1
ATOM 673 O O . ASN A 1 81 ? -36.337 -4.943 47.588 1.00 69.31 81 ASN A O 1
ATOM 677 N N . GLY A 1 82 ? -35.050 -3.395 46.595 1.00 59.75 82 GLY A N 1
ATOM 678 C CA . GLY A 1 82 ? -34.873 -2.531 47.762 1.00 59.75 82 GLY A CA 1
ATOM 679 C C . GLY A 1 82 ? -35.936 -1.435 47.926 1.00 59.75 82 GLY A C 1
ATOM 680 O O . GLY A 1 82 ? -36.059 -0.898 49.023 1.00 59.75 82 GLY A O 1
ATOM 681 N N . VAL A 1 83 ? -36.716 -1.110 46.883 1.00 51.28 83 VAL A N 1
ATOM 682 C CA . VAL A 1 83 ? -37.620 0.066 46.834 1.00 51.28 83 VAL A CA 1
ATOM 683 C C . VAL A 1 83 ? -39.104 -0.277 47.088 1.00 51.28 83 VAL A C 1
ATOM 685 O O . VAL A 1 83 ? -39.927 0.622 47.215 1.00 51.28 83 VAL A O 1
ATOM 688 N N . GLY A 1 84 ? -39.472 -1.553 47.266 1.00 50.78 84 GLY A N 1
ATOM 689 C CA . GLY A 1 84 ? -40.874 -1.963 47.496 1.00 50.78 84 GLY A CA 1
ATOM 690 C C . GLY A 1 84 ? -41.142 -2.883 48.694 1.00 50.78 84 GLY A C 1
ATOM 691 O O . GLY A 1 84 ? -42.296 -3.188 48.981 1.00 50.78 84 GLY A O 1
ATOM 692 N N . ALA A 1 85 ? -40.114 -3.345 49.409 1.00 49.56 85 ALA A N 1
ATOM 693 C CA . ALA A 1 85 ? -40.269 -4.339 50.472 1.00 49.56 85 ALA A CA 1
ATOM 694 C C . ALA A 1 85 ? -40.205 -3.693 51.865 1.00 49.56 85 ALA A C 1
ATOM 696 O O . ALA A 1 85 ? -39.202 -3.789 52.576 1.00 49.56 85 ALA A O 1
ATOM 697 N N . ALA A 1 86 ? -41.295 -3.039 52.270 1.00 45.41 86 ALA A N 1
ATOM 698 C CA . ALA A 1 86 ? -41.494 -2.598 53.646 1.00 45.41 86 ALA A CA 1
ATOM 699 C C . ALA A 1 86 ? -41.516 -3.823 54.586 1.00 45.41 86 ALA A C 1
ATOM 701 O O . ALA A 1 86 ? -42.534 -4.496 54.712 1.00 45.41 86 ALA A O 1
ATOM 702 N N . GLY A 1 87 ? -40.384 -4.153 55.221 1.00 52.06 87 GLY A N 1
ATOM 703 C CA . GLY A 1 87 ? -40.375 -5.071 56.370 1.00 52.06 87 GLY A CA 1
ATOM 704 C C . GLY A 1 87 ? -39.245 -6.100 56.486 1.00 52.06 87 GLY A C 1
ATOM 705 O O . GLY A 1 87 ? -39.219 -6.811 57.487 1.00 52.06 87 GLY A O 1
ATOM 706 N N . LYS A 1 88 ? -38.289 -6.210 55.549 1.00 51.75 88 LYS A N 1
ATOM 707 C CA . LYS A 1 88 ? -37.125 -7.110 55.721 1.00 51.75 88 LYS A CA 1
ATOM 708 C C . LYS A 1 88 ? -35.817 -6.330 55.747 1.00 51.75 88 LYS A C 1
ATOM 710 O O . LYS A 1 88 ? -35.589 -5.465 54.911 1.00 51.75 88 LYS A O 1
ATOM 715 N N . LYS A 1 89 ? -34.974 -6.650 56.737 1.00 57.41 89 LYS A N 1
ATOM 716 C CA . LYS A 1 89 ? -33.644 -6.075 56.980 1.00 57.41 89 LYS A CA 1
ATOM 717 C C . LYS A 1 89 ? -32.869 -6.029 55.656 1.00 57.41 89 LYS A C 1
ATOM 719 O O . LYS A 1 89 ? -32.486 -7.063 55.116 1.00 57.41 89 LYS A O 1
ATOM 724 N N . LYS A 1 90 ? -32.756 -4.816 55.120 1.00 61.59 90 LYS A N 1
ATOM 725 C CA . LYS A 1 90 ? -32.111 -4.459 53.857 1.00 61.59 90 LYS A CA 1
ATOM 726 C C . LYS A 1 90 ? -30.722 -5.092 53.799 1.00 61.59 90 LYS A C 1
ATOM 728 O O . LYS A 1 90 ? -29.902 -4.841 54.678 1.00 61.59 90 LYS A O 1
ATOM 733 N N . ASP A 1 91 ? -30.447 -5.888 52.772 1.00 70.31 91 ASP A N 1
ATOM 734 C CA . ASP A 1 91 ? -29.114 -6.455 52.550 1.00 70.31 91 ASP A CA 1
ATOM 735 C C . ASP A 1 91 ? -28.239 -5.400 51.851 1.00 70.31 91 ASP A C 1
ATOM 737 O O . ASP A 1 91 ? -27.893 -5.488 50.674 1.00 70.31 91 ASP A O 1
ATOM 741 N N . GLU A 1 92 ? -27.984 -4.309 52.575 1.00 77.88 92 GLU A N 1
ATOM 742 C CA . GLU A 1 92 ? -27.309 -3.105 52.084 1.00 77.88 92 GLU A CA 1
ATOM 743 C C . GLU A 1 92 ? -25.908 -3.420 51.542 1.00 77.88 92 GLU A C 1
ATOM 745 O O . GLU A 1 92 ? -25.490 -2.856 50.531 1.00 77.88 92 GLU A O 1
ATOM 750 N N . ALA A 1 93 ? -25.247 -4.424 52.125 1.00 81.38 93 ALA A N 1
ATOM 751 C CA . ALA A 1 93 ? -23.986 -4.971 51.640 1.00 81.38 93 ALA A CA 1
ATOM 752 C C . ALA A 1 93 ? -24.103 -5.599 50.237 1.00 81.38 93 ALA A C 1
ATOM 754 O O . ALA A 1 93 ? -23.218 -5.410 49.402 1.00 81.38 93 ALA A O 1
ATOM 755 N N . LYS A 1 94 ? -25.197 -6.316 49.930 1.00 81.94 94 LYS A N 1
ATOM 756 C CA . LYS A 1 94 ? -25.424 -6.879 48.584 1.00 81.94 94 LYS A CA 1
ATOM 757 C C . LYS A 1 94 ? -25.690 -5.791 47.554 1.00 81.94 94 LYS A C 1
ATOM 759 O O . LYS A 1 94 ? -25.179 -5.880 46.441 1.00 81.94 94 LYS A O 1
ATOM 764 N N . MET A 1 95 ? -26.453 -4.767 47.926 1.00 82.00 95 MET A N 1
ATOM 765 C CA . MET A 1 95 ? -26.738 -3.632 47.048 1.00 82.00 95 MET A CA 1
ATOM 766 C C . MET A 1 95 ? -25.468 -2.823 46.749 1.00 82.00 95 MET A C 1
ATOM 768 O O . MET A 1 95 ? -25.210 -2.498 45.592 1.00 82.00 95 MET A O 1
ATOM 772 N N . MET A 1 96 ? -24.637 -2.567 47.764 1.00 86.50 96 MET A N 1
ATOM 773 C CA . MET A 1 96 ? -23.338 -1.909 47.596 1.00 86.50 96 MET A CA 1
ATOM 774 C C . MET A 1 96 ? -22.419 -2.715 46.671 1.00 86.50 96 MET A C 1
ATOM 776 O O . MET A 1 96 ? -21.898 -2.173 45.701 1.00 86.50 96 MET A O 1
ATOM 780 N N . LYS A 1 97 ? -22.305 -4.029 46.894 1.00 87.19 97 LYS A N 1
ATOM 781 C CA . LYS A 1 97 ? -21.490 -4.914 46.050 1.00 87.19 97 LYS A CA 1
ATOM 782 C C . LYS A 1 97 ? -21.978 -4.967 44.597 1.00 87.19 97 LYS A C 1
ATOM 784 O O . LYS A 1 97 ? -21.162 -4.951 43.679 1.00 87.19 97 LYS A O 1
ATOM 789 N N . ALA A 1 98 ? -23.292 -5.037 44.372 1.00 88.19 98 ALA A N 1
ATOM 790 C CA . ALA A 1 98 ? -23.869 -5.027 43.026 1.00 88.19 98 ALA A CA 1
ATOM 791 C C . ALA A 1 98 ? -23.579 -3.706 42.295 1.00 88.19 98 ALA A C 1
ATOM 793 O O . ALA A 1 98 ? -23.236 -3.719 41.111 1.00 88.19 98 ALA A O 1
ATOM 794 N N . LYS A 1 99 ? -23.647 -2.580 43.013 1.00 90.31 99 LYS A N 1
ATOM 795 C CA . LYS A 1 99 ? -23.307 -1.259 42.483 1.00 90.31 99 LYS A CA 1
ATOM 796 C C . LYS A 1 99 ? -21.827 -1.143 42.119 1.00 90.31 99 LYS A C 1
ATOM 798 O O . LYS A 1 99 ? -21.525 -0.754 40.998 1.00 90.31 99 LYS A O 1
ATOM 803 N N . GLU A 1 100 ? -20.918 -1.549 43.004 1.00 92.81 100 GLU A N 1
ATOM 804 C CA . GLU A 1 100 ? -19.472 -1.526 42.727 1.00 92.81 100 GLU A CA 1
ATOM 805 C C . GLU A 1 100 ? -19.104 -2.376 41.504 1.00 92.81 100 GLU A C 1
ATOM 807 O O . GLU A 1 100 ? -18.340 -1.942 40.641 1.00 92.81 100 GLU A O 1
ATOM 812 N N . GLN A 1 101 ? -19.681 -3.577 41.387 1.00 93.06 101 GLN A N 1
ATOM 813 C CA . GLN A 1 101 ? -19.465 -4.434 40.219 1.00 93.06 101 GLN A CA 1
ATOM 814 C C . GLN A 1 101 ? -20.021 -3.818 38.933 1.00 93.06 101 GLN A C 1
ATOM 816 O O . GLN A 1 101 ? -19.395 -3.934 37.878 1.00 93.06 101 GLN A O 1
ATOM 821 N N . PHE A 1 102 ? -21.188 -3.178 39.003 1.00 94.62 102 PHE A N 1
ATOM 822 C CA . PHE A 1 102 ? -21.762 -2.476 37.863 1.00 94.62 102 PHE A CA 1
ATOM 823 C C . PHE A 1 102 ? -20.884 -1.301 37.426 1.00 94.62 102 PHE A C 1
ATOM 825 O O . PHE A 1 10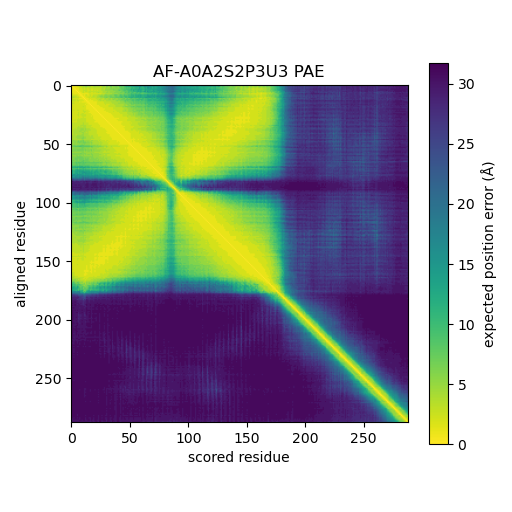2 ? -20.571 -1.192 36.241 1.00 94.62 102 PHE A O 1
ATOM 832 N N . ASP A 1 103 ? -20.437 -0.470 38.368 1.00 96.50 103 ASP A N 1
ATOM 833 C CA . ASP A 1 103 ? -19.589 0.690 38.088 1.00 96.50 103 ASP A CA 1
ATOM 834 C C . ASP A 1 103 ? -18.240 0.260 37.477 1.00 96.50 103 ASP A C 1
ATOM 836 O O . ASP A 1 103 ? -17.745 0.888 36.538 1.00 96.50 103 ASP A O 1
ATOM 840 N N . GLU A 1 104 ? -17.678 -0.864 37.931 1.00 97.19 104 GLU A N 1
ATOM 841 C CA . GLU A 1 104 ? -16.473 -1.472 37.358 1.00 97.19 104 GLU A CA 1
ATOM 842 C C . GLU A 1 104 ? -16.653 -1.906 35.898 1.00 97.19 104 GLU A C 1
ATOM 844 O O . GLU A 1 104 ? -15.814 -1.604 35.042 1.00 97.19 104 GLU A O 1
ATOM 849 N N . VAL A 1 105 ? -17.739 -2.620 35.598 1.00 97.75 105 VAL A N 1
ATOM 850 C CA . VAL A 1 105 ? -18.018 -3.085 34.234 1.00 97.75 105 VAL A CA 1
ATOM 851 C C . VAL A 1 105 ? -18.354 -1.914 33.315 1.00 97.75 105 VAL A C 1
ATOM 853 O O . VAL A 1 105 ? -17.833 -1.860 32.199 1.00 97.75 105 VAL A O 1
ATOM 856 N N . LYS A 1 106 ? -19.142 -0.947 33.798 1.00 97.88 106 LYS A N 1
ATOM 857 C CA . LYS A 1 106 ? -19.459 0.288 33.080 1.00 97.88 106 LYS A CA 1
ATOM 858 C C . LYS A 1 106 ? -18.192 1.023 32.664 1.00 97.88 106 LYS A C 1
ATOM 860 O O . LYS A 1 106 ? -18.006 1.277 31.482 1.00 97.88 106 LYS A O 1
ATOM 865 N N . ARG A 1 107 ? -17.273 1.273 33.599 1.00 98.31 107 ARG A N 1
ATOM 866 C CA . ARG A 1 107 ? -16.014 1.969 33.299 1.00 98.31 107 ARG A CA 1
ATOM 867 C C . ARG A 1 107 ? -15.191 1.253 32.226 1.00 98.31 107 ARG A C 1
ATOM 869 O O . ARG A 1 107 ? -14.645 1.896 31.338 1.00 98.31 107 ARG A O 1
ATOM 876 N N . LYS A 1 108 ? -15.094 -0.081 32.298 1.00 97.94 108 LYS A N 1
ATOM 877 C CA . LYS A 1 108 ? -14.362 -0.893 31.308 1.00 97.94 108 LYS A CA 1
ATOM 878 C C . LYS A 1 108 ? -14.984 -0.819 29.914 1.00 97.94 108 LYS A C 1
ATOM 880 O O . LYS A 1 108 ? -14.247 -0.816 28.930 1.00 97.94 108 LYS A O 1
ATOM 885 N N . PHE A 1 109 ? -16.312 -0.812 29.833 1.00 98.56 109 PHE A N 1
ATOM 886 C CA . PHE A 1 109 ? -17.033 -0.647 28.577 1.00 98.56 109 PHE A CA 1
ATOM 887 C C . PHE A 1 109 ? -16.889 0.780 28.029 1.00 98.56 109 PHE A C 1
ATOM 889 O O . PHE A 1 109 ? -16.496 0.940 26.876 1.00 98.56 109 PHE A O 1
ATOM 896 N N . ASP A 1 110 ? -17.128 1.799 28.855 1.00 98.44 110 ASP A N 1
ATOM 897 C CA . ASP A 1 110 ? -17.073 3.209 28.455 1.00 98.44 110 ASP A CA 1
ATOM 898 C C . ASP A 1 110 ? -15.681 3.593 27.936 1.00 98.44 110 ASP A C 1
ATOM 900 O O . ASP A 1 110 ? -15.581 4.309 26.941 1.00 98.44 110 ASP A O 1
ATOM 904 N N . LEU A 1 111 ? -14.615 3.053 28.543 1.00 98.44 111 LEU A N 1
ATOM 905 C CA . LEU A 1 111 ? -13.238 3.254 28.087 1.00 98.44 111 LEU A CA 1
ATOM 906 C C . LEU A 1 111 ? -13.051 2.786 26.637 1.00 98.44 111 LEU A C 1
ATOM 908 O O . LEU A 1 111 ? -12.703 3.582 25.771 1.00 98.44 111 LEU A O 1
ATOM 912 N N . ILE A 1 112 ? -13.331 1.509 26.350 1.00 98.44 112 ILE A N 1
ATOM 913 C CA . ILE A 1 112 ? -13.127 0.964 24.998 1.00 98.44 112 ILE A CA 1
ATOM 914 C C . ILE A 1 112 ? -14.124 1.536 23.984 1.00 98.44 112 ILE A C 1
ATOM 916 O O . ILE A 1 112 ? -13.813 1.646 22.801 1.00 98.44 112 ILE A O 1
ATOM 920 N N . ASN A 1 113 ? -15.330 1.893 24.432 1.00 98.56 113 ASN A N 1
ATOM 921 C CA . ASN A 1 113 ? -16.337 2.508 23.582 1.00 98.56 113 ASN A CA 1
ATOM 922 C C . ASN A 1 113 ? -15.908 3.914 23.149 1.00 98.56 113 ASN A C 1
ATOM 924 O O . ASN A 1 113 ? -15.999 4.227 21.967 1.00 98.56 113 ASN A O 1
ATOM 928 N N . THR A 1 114 ? -15.405 4.724 24.083 1.00 98.62 114 THR A N 1
ATOM 929 C CA . THR A 1 114 ? -14.886 6.068 23.793 1.00 98.62 114 THR A CA 1
ATOM 930 C C . THR A 1 114 ? -13.679 5.998 22.863 1.00 98.62 114 THR A C 1
ATOM 932 O O . THR A 1 114 ? -13.695 6.639 21.819 1.00 98.62 114 THR A O 1
ATOM 935 N N . GLU A 1 115 ? -12.700 5.132 23.155 1.00 98.31 115 GLU A N 1
ATOM 936 C CA . GLU A 1 115 ? -11.532 4.941 22.279 1.00 98.31 115 GLU A CA 1
ATOM 937 C C . GLU A 1 115 ? -11.937 4.598 20.836 1.00 98.31 115 GLU A C 1
ATOM 939 O O . GLU A 1 115 ? -11.394 5.158 19.891 1.00 98.31 115 GLU A O 1
ATOM 944 N N . LEU A 1 116 ? -12.918 3.708 20.639 1.00 98.56 116 LEU A N 1
ATOM 945 C CA . LEU A 1 116 ? -13.399 3.365 19.296 1.00 98.56 116 LEU A CA 1
ATOM 946 C C . LEU A 1 116 ? -14.160 4.508 18.614 1.00 98.56 116 LEU A C 1
ATOM 948 O O . LEU A 1 116 ? -14.101 4.614 17.389 1.00 98.56 116 LEU A O 1
ATOM 952 N N . HIS A 1 117 ? -14.872 5.343 19.374 1.00 98.50 117 HIS A N 1
ATOM 953 C CA . HIS A 1 117 ? -15.528 6.531 18.827 1.00 98.50 117 HIS A CA 1
ATOM 954 C C . HIS A 1 117 ? -14.525 7.565 18.310 1.00 98.50 117 HIS A C 1
ATOM 956 O O . HIS A 1 117 ? -14.840 8.242 17.334 1.00 98.50 117 HIS A O 1
ATOM 962 N N . ASP A 1 118 ? -13.331 7.633 18.895 1.00 98.12 118 ASP A N 1
ATOM 963 C CA . ASP A 1 118 ? -12.257 8.516 18.437 1.00 98.12 118 ASP A CA 1
ATOM 964 C C . ASP A 1 118 ? -11.441 7.878 17.295 1.00 98.12 118 ASP A C 1
ATOM 966 O O . ASP A 1 118 ? -11.187 8.501 16.261 1.00 98.12 118 ASP A O 1
ATOM 970 N N . GLU A 1 119 ? -11.063 6.604 17.443 1.00 97.75 119 GLU A N 1
ATOM 971 C CA . GLU A 1 119 ? -10.176 5.899 16.510 1.00 97.75 119 GLU A CA 1
ATOM 972 C C . GLU A 1 119 ? -10.835 5.584 15.164 1.00 97.75 119 GLU A C 1
ATOM 974 O O . GLU A 1 119 ? -10.181 5.707 14.129 1.00 97.75 119 GLU A O 1
ATOM 979 N N . LEU A 1 120 ? -12.109 5.171 15.132 1.00 98.31 120 LEU A N 1
ATOM 980 C CA . LEU A 1 120 ? -12.754 4.753 13.879 1.00 98.31 120 LEU A CA 1
ATOM 981 C C . LEU A 1 120 ? -12.886 5.904 12.867 1.00 98.31 120 LEU A C 1
ATOM 983 O O . LEU A 1 120 ? -12.497 5.712 11.708 1.00 98.31 120 LEU A O 1
ATOM 987 N N . PRO A 1 121 ? -13.375 7.102 13.247 1.00 98.56 121 PRO A N 1
ATOM 988 C CA . PRO A 1 121 ? -13.384 8.247 12.342 1.00 98.56 121 PRO A CA 1
ATOM 989 C C . PRO A 1 121 ? -11.973 8.682 11.943 1.00 98.56 121 PRO A C 1
ATOM 991 O O . PRO A 1 121 ? -11.746 9.002 10.775 1.00 98.56 121 PRO A O 1
ATOM 994 N N . ALA A 1 122 ? -11.014 8.659 12.876 1.00 97.88 122 ALA A N 1
ATOM 995 C CA . ALA A 1 122 ? -9.624 9.003 12.586 1.00 97.88 122 ALA A CA 1
ATOM 996 C C . ALA A 1 122 ? -9.006 8.051 11.544 1.00 97.88 122 ALA A C 1
ATOM 998 O O . ALA A 1 122 ? -8.429 8.511 10.556 1.00 97.88 122 ALA A O 1
ATOM 999 N N . LEU A 1 123 ? -9.200 6.738 11.706 1.00 98.00 123 LEU A N 1
ATOM 1000 C CA . LEU A 1 123 ? -8.747 5.710 10.766 1.00 98.00 123 LEU A CA 1
ATOM 1001 C C . LEU A 1 123 ? -9.421 5.850 9.396 1.00 98.00 123 LEU A C 1
ATOM 1003 O O . LEU A 1 123 ? -8.778 5.690 8.360 1.00 98.00 123 LEU A O 1
ATOM 1007 N N . TYR A 1 124 ? -10.715 6.177 9.363 1.00 98.31 124 TYR A N 1
ATOM 1008 C CA . TYR A 1 124 ? -11.406 6.417 8.100 1.00 98.31 124 TYR A CA 1
ATOM 1009 C C . TYR A 1 124 ? -10.835 7.640 7.379 1.00 98.31 124 TYR A C 1
ATOM 1011 O O . TYR A 1 124 ? -10.574 7.581 6.177 1.00 98.31 124 TYR A O 1
ATOM 1019 N N . ASN A 1 125 ? -10.613 8.743 8.093 1.00 98.38 125 ASN A N 1
ATOM 1020 C CA . ASN A 1 125 ? -10.102 9.985 7.514 1.00 98.38 125 ASN A CA 1
ATOM 1021 C C . ASN A 1 125 ? -8.641 9.871 7.050 1.00 98.38 125 ASN A C 1
ATOM 1023 O O . ASN A 1 125 ? -8.273 10.503 6.059 1.00 98.38 125 ASN A O 1
ATOM 1027 N N . SER A 1 126 ? -7.829 9.016 7.681 1.00 98.38 126 SER A N 1
ATOM 1028 C CA . SER A 1 126 ? -6.431 8.806 7.283 1.00 98.38 126 SER A CA 1
ATOM 1029 C C . SER A 1 126 ? -6.267 8.137 5.910 1.00 98.38 126 SER A C 1
ATOM 1031 O O . SER A 1 126 ? -5.212 8.286 5.295 1.00 98.38 126 SER A O 1
ATOM 1033 N N . ARG A 1 127 ? -7.308 7.473 5.374 1.00 98.44 127 ARG A N 1
ATOM 1034 C CA . ARG A 1 127 ? -7.255 6.732 4.095 1.00 98.44 127 ARG A CA 1
ATOM 1035 C C . ARG A 1 127 ? -6.744 7.565 2.918 1.00 98.44 127 ARG A C 1
ATOM 1037 O O . ARG A 1 127 ? -6.000 7.064 2.084 1.00 98.44 127 ARG A O 1
ATOM 1044 N N . VAL A 1 128 ? -7.162 8.831 2.842 1.00 98.44 128 VAL A N 1
ATOM 1045 C CA . VAL A 1 128 ? -6.831 9.711 1.713 1.00 98.44 128 VAL A CA 1
ATOM 1046 C C . VAL A 1 128 ? -5.360 10.088 1.779 1.00 98.44 128 VAL A C 1
ATOM 1048 O O . VAL A 1 128 ? -4.646 9.937 0.792 1.00 98.44 128 VAL A O 1
ATOM 1051 N N . LEU A 1 129 ? -4.902 10.518 2.959 1.00 98.31 129 LEU A N 1
ATOM 1052 C CA . LEU A 1 129 ? -3.503 10.860 3.171 1.00 98.31 129 LEU A CA 1
ATOM 1053 C C . LEU A 1 129 ? -2.605 9.645 2.924 1.00 98.31 129 LEU A C 1
ATOM 1055 O O . LEU A 1 129 ? -1.632 9.770 2.192 1.00 98.31 129 LEU A O 1
ATOM 1059 N N . PHE A 1 130 ? -2.980 8.471 3.444 1.00 98.62 130 PHE A N 1
ATOM 1060 C CA . PHE A 1 130 ? -2.259 7.223 3.202 1.00 98.62 130 PHE A CA 1
ATOM 1061 C C . PHE A 1 130 ? -2.099 6.935 1.702 1.00 98.62 130 PHE A C 1
ATOM 1063 O O . PHE A 1 130 ? -0.974 6.755 1.236 1.00 98.62 130 PHE A O 1
ATOM 1070 N N . LEU A 1 131 ? -3.195 6.952 0.933 1.00 98.50 131 LEU A N 1
ATOM 1071 C CA . LEU A 1 131 ? -3.150 6.688 -0.508 1.00 98.50 131 LEU A CA 1
ATOM 1072 C C . LEU A 1 131 ? -2.234 7.670 -1.240 1.00 98.50 131 LEU A C 1
ATOM 1074 O O . LEU A 1 131 ? -1.436 7.239 -2.066 1.00 98.50 131 LEU A O 1
ATOM 1078 N N . ILE A 1 132 ? -2.299 8.963 -0.912 1.00 98.44 132 ILE A N 1
ATOM 1079 C CA . ILE A 1 132 ? -1.413 9.977 -1.500 1.00 98.44 132 ILE A CA 1
ATOM 1080 C C . ILE A 1 132 ? 0.048 9.648 -1.177 1.00 98.44 132 ILE A C 1
ATOM 1082 O O . ILE A 1 132 ? 0.874 9.555 -2.082 1.00 98.44 132 ILE A O 1
ATOM 1086 N N . THR A 1 133 ? 0.359 9.411 0.098 1.00 98.19 133 THR A N 1
ATOM 1087 C CA . THR A 1 133 ? 1.732 9.139 0.545 1.00 98.19 133 THR A CA 1
ATOM 1088 C C . THR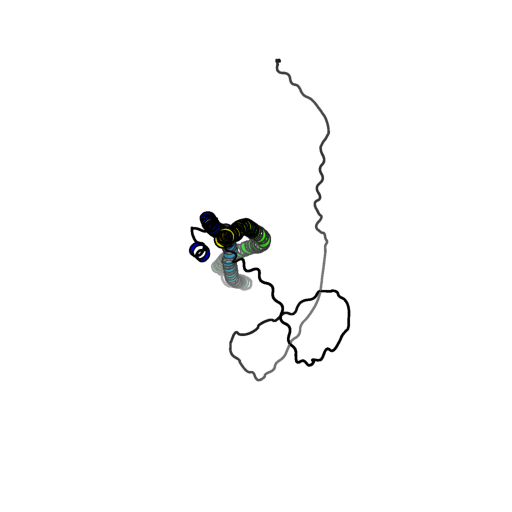 A 1 133 ? 2.300 7.824 0.020 1.00 98.19 133 THR A C 1
ATOM 1090 O O . THR A 1 133 ? 3.512 7.718 -0.103 1.00 98.19 133 THR A O 1
ATOM 1093 N N . ASN A 1 134 ? 1.453 6.843 -0.305 1.00 98.38 134 ASN A N 1
ATOM 1094 C CA . ASN A 1 134 ? 1.883 5.535 -0.796 1.00 98.38 134 ASN A CA 1
ATOM 1095 C C . ASN A 1 134 ? 1.982 5.492 -2.330 1.00 98.38 134 ASN A C 1
ATOM 1097 O O . ASN A 1 134 ? 2.910 4.909 -2.884 1.00 98.38 134 ASN A O 1
ATOM 1101 N N . LEU A 1 135 ? 1.039 6.130 -3.034 1.00 98.50 135 LEU A N 1
ATOM 1102 C CA . LEU A 1 135 ? 1.015 6.146 -4.499 1.00 98.50 135 LEU A CA 1
ATOM 1103 C C . LEU A 1 135 ? 2.015 7.140 -5.096 1.00 98.50 135 LEU A C 1
ATOM 1105 O O . LEU A 1 135 ? 2.530 6.898 -6.183 1.00 98.50 135 LEU A O 1
ATOM 1109 N N . GLN A 1 136 ? 2.325 8.239 -4.407 1.00 98.44 136 GLN A N 1
ATOM 1110 C CA . GLN A 1 136 ? 3.314 9.204 -4.890 1.00 98.44 136 GLN A CA 1
ATOM 1111 C C . GLN A 1 136 ? 4.717 8.587 -5.092 1.00 98.44 136 GLN A C 1
ATOM 1113 O O . GLN A 1 136 ? 5.250 8.722 -6.196 1.00 98.44 136 GLN A O 1
ATOM 1118 N N . PRO A 1 137 ? 5.336 7.900 -4.106 1.00 98.25 137 PRO A N 1
ATOM 1119 C CA . PRO A 1 137 ? 6.622 7.236 -4.318 1.00 98.25 137 PRO A CA 1
ATOM 1120 C C . PRO A 1 137 ? 6.523 6.069 -5.307 1.00 98.25 137 PRO A C 1
ATOM 1122 O O . PRO A 1 137 ? 7.471 5.858 -6.059 1.00 98.25 137 PRO A O 1
ATOM 1125 N N . TYR A 1 138 ? 5.382 5.368 -5.370 1.00 98.62 138 TYR A N 1
ATOM 1126 C CA . TYR A 1 138 ? 5.129 4.341 -6.386 1.00 98.62 138 TYR A CA 1
ATOM 1127 C C . TYR A 1 138 ? 5.240 4.916 -7.804 1.00 98.62 138 TYR A C 1
ATOM 1129 O O . TYR A 1 138 ? 6.085 4.477 -8.580 1.00 98.62 138 TYR A O 1
ATOM 1137 N N . PHE A 1 139 ? 4.471 5.961 -8.126 1.00 98.75 139 PHE A N 1
ATOM 1138 C CA . PHE A 1 139 ? 4.524 6.585 -9.451 1.00 98.75 139 PHE A CA 1
ATOM 1139 C C . PHE A 1 139 ? 5.880 7.227 -9.750 1.00 98.75 139 PHE A C 1
ATOM 1141 O O . PHE A 1 139 ? 6.341 7.177 -10.887 1.00 98.75 139 PHE A O 1
ATOM 1148 N N . ALA A 1 140 ? 6.545 7.808 -8.748 1.00 98.50 140 ALA A N 1
ATOM 1149 C CA . ALA A 1 140 ? 7.888 8.350 -8.927 1.00 98.50 140 ALA A CA 1
ATOM 1150 C C . ALA A 1 140 ? 8.918 7.254 -9.256 1.00 98.50 140 ALA A C 1
ATOM 1152 O O . ALA A 1 140 ? 9.803 7.480 -10.081 1.00 98.50 140 ALA A O 1
ATOM 1153 N N . ALA A 1 141 ? 8.807 6.075 -8.633 1.00 98.50 141 ALA A N 1
ATOM 1154 C CA . ALA A 1 141 ? 9.654 4.925 -8.935 1.00 98.50 141 ALA A CA 1
ATOM 1155 C C . ALA A 1 141 ? 9.373 4.367 -10.338 1.00 98.50 141 ALA A C 1
ATOM 1157 O O . ALA A 1 141 ? 10.323 4.158 -11.086 1.00 98.50 141 ALA A O 1
ATOM 1158 N N . GLU A 1 142 ? 8.099 4.210 -10.715 1.00 98.62 142 GLU A N 1
ATOM 1159 C CA . GLU A 1 142 ? 7.682 3.786 -12.064 1.00 98.62 142 GLU A CA 1
ATOM 1160 C C . GLU A 1 142 ? 8.226 4.725 -13.144 1.00 98.62 142 GLU A C 1
ATOM 1162 O O . GLU A 1 142 ? 8.863 4.296 -14.105 1.00 98.62 142 GLU A O 1
ATOM 1167 N N . GLN A 1 143 ? 8.016 6.032 -12.963 1.00 98.62 143 GLN A N 1
ATOM 1168 C CA . GLN A 1 143 ? 8.451 7.044 -13.919 1.00 98.62 143 GLN A CA 1
ATOM 1169 C C . GLN A 1 143 ? 9.967 7.017 -14.121 1.00 98.62 143 GLN A C 1
ATOM 1171 O O . GLN A 1 143 ? 10.426 7.115 -15.259 1.00 98.62 143 GLN A O 1
ATOM 1176 N N . LEU A 1 144 ? 10.728 6.905 -13.029 1.00 98.50 144 LEU A N 1
ATOM 1177 C CA . LEU A 1 144 ? 12.186 6.877 -13.079 1.00 98.50 144 LEU A CA 1
ATOM 1178 C C . LEU A 1 144 ? 12.701 5.587 -13.723 1.00 98.50 144 LEU A C 1
ATOM 1180 O O . LEU A 1 144 ? 13.560 5.642 -14.597 1.00 98.50 144 LEU A O 1
ATOM 1184 N N . PHE A 1 145 ? 12.169 4.435 -13.314 1.00 98.75 145 PHE A N 1
ATOM 1185 C CA . PHE A 1 145 ? 12.568 3.144 -13.864 1.00 98.75 145 PHE A CA 1
ATOM 1186 C C . PHE A 1 145 ? 12.354 3.113 -15.380 1.00 98.75 145 PHE A C 1
ATOM 1188 O O . PHE A 1 145 ? 13.298 2.889 -16.133 1.00 98.75 145 PHE A O 1
ATOM 1195 N N . HIS A 1 146 ? 11.150 3.456 -15.844 1.00 98.69 146 HIS A N 1
ATOM 1196 C CA . HIS A 1 146 ? 10.853 3.457 -17.272 1.00 98.69 146 HIS A CA 1
ATOM 1197 C C . HIS A 1 146 ? 11.662 4.493 -18.059 1.00 98.69 146 HIS A C 1
ATOM 1199 O O . HIS A 1 146 ? 12.077 4.198 -19.182 1.00 98.69 146 HIS A O 1
ATOM 1205 N N . SER A 1 147 ? 11.921 5.684 -17.499 1.00 98.62 147 SER A N 1
ATOM 1206 C CA . SER A 1 147 ? 12.735 6.687 -18.194 1.00 98.62 147 SER A CA 1
ATOM 1207 C C . SER A 1 147 ? 14.185 6.245 -18.358 1.00 98.62 147 SER A C 1
ATOM 1209 O O . SER A 1 147 ? 14.750 6.440 -19.432 1.00 98.62 147 SER A O 1
ATOM 1211 N N . GLU A 1 148 ? 14.788 5.636 -17.334 1.00 98.62 148 GLU A N 1
ATOM 1212 C CA . GLU A 1 148 ? 16.170 5.155 -17.421 1.00 98.62 148 GLU A CA 1
ATOM 1213 C C . GLU A 1 148 ? 16.280 3.884 -18.270 1.00 98.62 148 GLU A C 1
ATOM 1215 O O . GLU A 1 148 ? 17.149 3.810 -19.135 1.00 98.62 148 GLU A O 1
ATOM 1220 N N . SER A 1 149 ? 15.356 2.926 -18.131 1.00 98.38 149 SER A N 1
ATOM 1221 C CA . SER A 1 149 ? 15.335 1.734 -18.989 1.00 98.38 149 SER A CA 1
ATOM 1222 C C . SER A 1 149 ? 15.190 2.094 -20.467 1.00 98.38 149 SER A C 1
ATOM 1224 O O . SER A 1 149 ? 15.852 1.497 -21.311 1.00 98.38 149 SER A O 1
ATOM 1226 N N . SER A 1 150 ? 14.370 3.098 -20.801 1.00 98.62 150 SER A N 1
ATOM 1227 C CA . SER A 1 150 ? 14.227 3.561 -22.186 1.00 98.62 150 SER A CA 1
ATOM 1228 C C . SER A 1 150 ? 15.537 4.098 -22.768 1.00 98.62 150 SER A C 1
ATOM 1230 O O . SER A 1 150 ? 15.772 3.922 -23.965 1.00 98.62 150 SER A O 1
ATOM 1232 N N . LYS A 1 151 ? 16.383 4.751 -21.960 1.00 98.56 151 LYS A N 1
ATOM 1233 C CA . LYS A 1 151 ? 17.705 5.218 -22.408 1.00 98.56 151 LYS A CA 1
ATOM 1234 C C . LYS A 1 151 ? 18.621 4.038 -22.712 1.00 98.56 151 LYS A C 1
ATOM 1236 O O . LYS A 1 151 ? 19.172 3.992 -23.804 1.00 98.56 151 LYS A O 1
ATOM 1241 N N . VAL A 1 152 ? 18.677 3.054 -21.812 1.00 98.19 152 VAL A N 1
ATOM 1242 C CA . VAL A 1 152 ? 19.467 1.825 -22.000 1.00 98.19 152 VAL A CA 1
ATOM 1243 C C . VAL A 1 152 ? 19.048 1.090 -23.279 1.00 98.19 152 VAL A C 1
ATOM 1245 O O . VAL A 1 152 ? 19.890 0.718 -24.089 1.00 98.19 152 VAL A O 1
ATOM 1248 N N . PHE A 1 153 ? 17.743 0.943 -23.534 1.00 97.75 153 PHE A N 1
ATOM 1249 C CA . PHE A 1 153 ? 17.275 0.320 -24.778 1.00 97.75 153 PHE A CA 1
ATOM 1250 C C . PHE A 1 153 ? 17.639 1.125 -26.034 1.00 97.75 153 PHE A C 1
ATOM 1252 O O . PHE A 1 153 ? 17.948 0.528 -27.063 1.00 97.75 153 PHE A O 1
ATOM 1259 N N . SER A 1 154 ? 17.649 2.459 -25.950 1.00 98.38 154 SER A N 1
ATOM 1260 C CA . SER A 1 154 ? 18.070 3.321 -27.066 1.00 98.38 154 SER A CA 1
ATOM 1261 C C . SER A 1 154 ? 19.574 3.190 -27.352 1.00 98.38 154 SER A C 1
ATOM 1263 O O . SER A 1 154 ? 20.006 3.245 -28.503 1.00 98.38 154 SER A O 1
ATOM 1265 N N . GLU A 1 155 ? 20.391 3.000 -26.312 1.00 97.44 155 GLU A N 1
ATOM 1266 C CA . GLU A 1 155 ? 21.831 2.741 -26.436 1.00 97.44 155 GLU A CA 1
ATOM 1267 C C . GLU A 1 155 ? 22.093 1.380 -27.096 1.00 97.44 155 GLU A C 1
ATOM 1269 O O . GLU A 1 155 ? 22.853 1.306 -28.068 1.00 97.44 155 GLU A O 1
ATOM 1274 N N . MET A 1 156 ? 21.376 0.336 -26.672 1.00 96.25 156 MET A N 1
ATOM 1275 C CA . MET A 1 156 ? 21.441 -0.992 -27.292 1.00 96.25 156 MET A CA 1
ATOM 1276 C C . MET A 1 156 ? 21.019 -0.976 -28.767 1.00 96.25 156 MET A C 1
ATOM 1278 O O . MET A 1 156 ? 21.699 -1.574 -29.603 1.00 96.25 156 MET A O 1
ATOM 1282 N N . GLU A 1 157 ? 19.937 -0.269 -29.110 1.00 97.50 157 GLU A N 1
ATOM 1283 C CA . GLU A 1 157 ? 19.506 -0.073 -30.501 1.00 97.50 157 GLU A CA 1
ATOM 1284 C C . GLU A 1 157 ? 20.628 0.567 -31.336 1.00 97.50 157 GLU A C 1
ATOM 1286 O O . GLU A 1 157 ? 20.989 0.054 -32.398 1.00 97.50 157 GLU A O 1
ATOM 1291 N N . SER A 1 158 ? 21.279 1.609 -30.806 1.00 98.06 158 SER A N 1
ATOM 1292 C CA . SER A 1 158 ? 22.419 2.258 -31.467 1.00 98.06 158 SER A CA 1
ATOM 1293 C C . SER A 1 158 ? 23.598 1.307 -31.709 1.00 98.06 158 SER A C 1
ATOM 1295 O O . SER A 1 158 ? 24.288 1.424 -32.726 1.00 98.06 158 SER A O 1
ATOM 1297 N N . ILE A 1 159 ? 23.863 0.368 -30.795 1.00 96.94 159 ILE A N 1
ATOM 1298 C CA . ILE A 1 159 ? 24.916 -0.645 -30.970 1.00 96.94 159 ILE A CA 1
ATOM 1299 C C . ILE A 1 159 ? 24.567 -1.585 -32.128 1.00 96.94 159 ILE A C 1
ATOM 1301 O O . ILE A 1 159 ? 25.414 -1.838 -32.989 1.00 96.94 159 ILE A O 1
ATOM 1305 N N . VAL A 1 160 ? 23.320 -2.053 -32.194 1.00 96.00 160 VAL A N 1
ATOM 1306 C CA . VAL A 1 160 ? 22.854 -2.945 -33.265 1.00 96.00 160 VAL A CA 1
ATOM 1307 C C . VAL A 1 160 ? 22.892 -2.246 -34.630 1.00 96.00 160 VAL A C 1
ATOM 1309 O O . VAL A 1 160 ? 23.357 -2.839 -35.605 1.00 96.00 160 VAL A O 1
ATOM 1312 N N . ASP A 1 161 ? 22.511 -0.970 -34.709 1.00 97.31 161 ASP A N 1
ATOM 1313 C CA . ASP A 1 161 ? 22.615 -0.175 -35.942 1.00 97.31 161 ASP A CA 1
ATOM 1314 C C . ASP A 1 161 ? 24.064 -0.023 -36.426 1.00 97.31 161 ASP A C 1
ATOM 1316 O O . ASP A 1 161 ? 24.360 -0.109 -37.629 1.00 97.31 161 ASP A O 1
ATOM 1320 N N . LYS A 1 162 ? 25.002 0.176 -35.491 1.00 96.62 162 LYS A N 1
ATOM 1321 C CA . LYS A 1 162 ? 26.437 0.220 -35.802 1.00 96.62 162 LYS A CA 1
ATOM 1322 C C . LYS A 1 162 ? 26.930 -1.126 -36.322 1.00 96.62 162 LYS A C 1
ATOM 1324 O O . LYS A 1 162 ? 27.668 -1.137 -37.305 1.00 96.62 162 LYS A O 1
ATOM 1329 N N . LEU A 1 163 ? 26.491 -2.240 -35.732 1.00 95.50 163 LEU A N 1
ATOM 1330 C CA . LEU A 1 163 ? 26.820 -3.585 -36.211 1.00 95.50 163 LEU A CA 1
ATOM 1331 C C . LEU A 1 163 ? 26.284 -3.839 -37.621 1.00 95.50 163 LEU A C 1
ATOM 1333 O O . LEU A 1 163 ? 27.024 -4.310 -38.486 1.00 95.50 163 LEU A O 1
ATOM 1337 N N . ALA A 1 164 ? 25.031 -3.472 -37.889 1.00 95.12 164 ALA A N 1
ATOM 1338 C CA . ALA A 1 164 ? 24.446 -3.582 -39.222 1.00 95.12 164 ALA A CA 1
ATOM 1339 C C . ALA A 1 164 ? 25.256 -2.780 -40.253 1.00 95.12 164 ALA A C 1
ATOM 1341 O O . ALA A 1 164 ? 25.554 -3.264 -41.348 1.00 95.12 164 ALA A O 1
ATOM 1342 N N . THR A 1 165 ? 25.661 -1.566 -39.884 1.00 95.25 165 THR A N 1
ATOM 1343 C CA . THR A 1 165 ? 26.479 -0.689 -40.724 1.00 95.25 165 THR A CA 1
ATOM 1344 C C . THR A 1 165 ? 27.870 -1.278 -40.985 1.00 95.25 165 THR A C 1
ATOM 1346 O O . THR A 1 165 ? 28.320 -1.292 -42.133 1.00 95.25 165 THR A O 1
ATOM 1349 N N . ASP A 1 166 ? 28.545 -1.798 -39.958 1.00 93.00 166 ASP A N 1
ATOM 1350 C CA . ASP A 1 166 ? 29.866 -2.433 -40.070 1.00 93.00 166 ASP A CA 1
ATOM 1351 C C . ASP A 1 166 ? 29.832 -3.667 -40.985 1.00 93.00 166 ASP A C 1
ATOM 1353 O O . ASP A 1 166 ? 30.615 -3.773 -41.934 1.00 93.00 166 ASP A O 1
ATOM 1357 N N . TYR A 1 167 ? 28.825 -4.527 -40.813 1.00 91.69 167 TYR A N 1
ATOM 1358 C CA . TYR A 1 167 ? 28.620 -5.700 -41.661 1.00 91.69 167 TYR A CA 1
ATOM 1359 C C . TYR A 1 167 ? 28.439 -5.331 -43.144 1.00 91.69 167 TYR A C 1
ATOM 1361 O O . TYR A 1 167 ? 29.030 -5.948 -44.038 1.00 91.69 167 TYR A O 1
ATOM 1369 N N . GLN A 1 168 ? 27.662 -4.281 -43.438 1.00 90.19 168 GLN A N 1
ATOM 1370 C CA . GLN A 1 168 ? 27.488 -3.789 -44.809 1.00 90.19 168 GLN A CA 1
ATOM 1371 C C . GLN A 1 168 ? 28.797 -3.247 -45.401 1.00 90.19 168 GLN A C 1
ATOM 1373 O O . GLN A 1 168 ? 29.067 -3.455 -46.588 1.00 90.19 168 GLN A O 1
ATOM 1378 N N . HIS A 1 169 ? 29.625 -2.565 -44.605 1.00 87.81 169 HIS A N 1
ATOM 1379 C CA . HIS A 1 169 ? 30.936 -2.090 -45.049 1.00 87.81 169 HIS A CA 1
ATOM 1380 C C . HIS A 1 169 ? 31.895 -3.246 -45.341 1.00 87.81 169 HIS A C 1
ATOM 1382 O O . HIS A 1 169 ? 32.520 -3.261 -46.407 1.00 87.81 169 HIS A O 1
ATOM 1388 N N . GLN A 1 170 ? 31.960 -4.242 -44.455 1.00 84.88 170 GLN A N 1
ATOM 1389 C CA . GLN A 1 170 ? 32.792 -5.429 -44.637 1.00 84.88 170 GLN A CA 1
ATOM 1390 C C . GLN A 1 170 ? 32.380 -6.221 -45.889 1.00 84.88 170 GLN A C 1
ATOM 1392 O O . GLN A 1 170 ? 33.230 -6.588 -46.705 1.00 84.88 170 GLN A O 1
ATOM 1397 N N . SER A 1 171 ? 31.074 -6.408 -46.105 1.00 82.69 171 SER A N 1
ATOM 1398 C CA . SER A 1 171 ? 30.530 -7.074 -47.296 1.00 82.69 171 SER A CA 1
ATOM 1399 C C . SER A 1 171 ? 30.862 -6.326 -48.595 1.00 82.69 171 SER A C 1
ATOM 1401 O O . SER A 1 171 ? 31.281 -6.928 -49.589 1.00 82.69 171 SER A O 1
ATOM 1403 N N . LYS A 1 172 ? 30.751 -4.990 -48.603 1.00 84.19 172 LYS A N 1
ATOM 1404 C CA . LYS A 1 172 ? 31.147 -4.168 -49.760 1.00 84.19 172 LYS A CA 1
ATOM 1405 C C . LYS A 1 172 ? 32.644 -4.295 -50.051 1.00 84.19 172 LYS A C 1
ATOM 1407 O O . LYS A 1 172 ? 33.010 -4.498 -51.206 1.00 84.19 172 LYS A O 1
ATOM 1412 N N . MET A 1 173 ? 33.503 -4.222 -49.032 1.00 75.44 173 MET A N 1
ATOM 1413 C CA . MET A 1 173 ? 34.957 -4.383 -49.185 1.00 75.44 173 MET A CA 1
ATOM 1414 C C . MET A 1 173 ? 35.337 -5.755 -49.758 1.00 75.44 173 MET A C 1
ATOM 1416 O O . MET A 1 173 ? 36.162 -5.827 -50.670 1.00 75.44 173 MET A O 1
ATOM 1420 N N . LEU A 1 174 ? 34.691 -6.832 -49.300 1.00 74.19 174 LEU A N 1
ATOM 1421 C CA . LEU A 1 174 ? 34.911 -8.179 -49.833 1.00 74.19 174 LEU A CA 1
ATOM 1422 C C . LEU A 1 174 ? 34.535 -8.269 -51.323 1.00 74.19 174 LEU A C 1
ATOM 1424 O O . LEU A 1 174 ? 35.291 -8.823 -52.119 1.00 74.19 174 LEU A O 1
ATOM 1428 N N . ASN A 1 175 ? 33.409 -7.670 -51.721 1.00 74.19 175 ASN A N 1
ATOM 1429 C CA . ASN A 1 175 ? 32.979 -7.618 -53.121 1.00 74.19 175 ASN A CA 1
ATOM 1430 C C . ASN A 1 175 ? 33.930 -6.800 -54.006 1.00 74.19 175 ASN A C 1
ATOM 1432 O O . ASN A 1 175 ? 34.190 -7.197 -55.139 1.00 74.19 175 ASN A O 1
ATOM 1436 N N . TYR A 1 176 ? 34.498 -5.700 -53.504 1.00 73.06 176 TYR A N 1
ATOM 1437 C CA . TYR A 1 176 ? 35.538 -4.959 -54.229 1.00 73.06 176 TYR A CA 1
ATOM 1438 C C . TYR A 1 176 ? 36.817 -5.785 -54.412 1.00 73.06 176 TYR A C 1
ATOM 1440 O O . TYR A 1 176 ? 37.440 -5.727 -55.471 1.00 73.06 176 TYR A O 1
ATOM 1448 N N . PHE A 1 177 ? 37.195 -6.580 -53.410 1.00 70.19 177 PHE A N 1
ATOM 1449 C CA . PHE A 1 177 ? 38.414 -7.385 -53.456 1.00 70.19 177 PHE A CA 1
ATOM 1450 C C . PHE A 1 177 ? 38.266 -8.646 -54.331 1.00 70.19 177 PHE A C 1
ATOM 1452 O O . PHE A 1 177 ? 39.194 -9.013 -55.051 1.00 70.19 177 PHE A O 1
ATOM 1459 N N . LEU A 1 178 ? 37.092 -9.292 -54.324 1.00 66.69 178 LEU A N 1
ATOM 1460 C CA . LEU A 1 178 ? 36.798 -10.486 -55.135 1.00 66.69 178 LEU A CA 1
ATOM 1461 C C . LEU A 1 178 ? 36.245 -10.157 -56.542 1.00 66.69 178 LEU A C 1
ATOM 1463 O O . LEU A 1 178 ? 36.337 -10.988 -57.445 1.00 66.69 178 LEU A O 1
ATOM 1467 N N . GLY A 1 179 ? 35.692 -8.958 -56.757 1.00 59.75 179 GLY A N 1
ATOM 1468 C CA . GLY A 1 179 ? 34.897 -8.584 -57.938 1.00 59.75 179 GLY A CA 1
ATOM 1469 C C . GLY A 1 179 ? 35.651 -8.055 -59.164 1.00 59.75 179 GLY A C 1
ATOM 1470 O O . GLY A 1 179 ? 35.017 -7.761 -60.177 1.00 59.75 179 GLY A O 1
ATOM 1471 N N . ASN A 1 180 ? 36.986 -7.979 -59.150 1.00 53.53 180 ASN A N 1
ATOM 1472 C CA . ASN A 1 180 ? 37.774 -7.509 -60.303 1.00 53.53 180 ASN A CA 1
ATOM 1473 C C . ASN A 1 180 ? 38.272 -8.621 -61.252 1.00 53.53 180 ASN A C 1
ATOM 1475 O O . ASN A 1 180 ? 39.269 -8.449 -61.952 1.00 53.53 180 ASN A O 1
ATOM 1479 N N . LYS A 1 181 ? 37.555 -9.747 -61.359 1.00 54.72 181 LYS A N 1
ATOM 1480 C CA . LYS A 1 181 ? 37.715 -10.697 -62.478 1.00 54.72 181 LYS A CA 1
ATOM 1481 C C . LYS A 1 181 ? 36.456 -10.725 -63.344 1.00 54.72 181 LYS A C 1
ATOM 1483 O O . LYS A 1 181 ? 35.647 -11.641 -63.260 1.00 54.72 181 LYS A O 1
ATOM 1488 N N . LYS A 1 182 ? 36.308 -9.726 -64.219 1.00 51.22 182 LYS A N 1
ATOM 1489 C CA . LYS A 1 182 ? 35.411 -9.833 -65.381 1.00 51.22 182 LYS A CA 1
ATOM 1490 C C . LYS A 1 182 ? 36.041 -10.802 -66.394 1.00 51.22 182 LYS A C 1
ATOM 1492 O O . LYS A 1 182 ? 37.155 -10.518 -66.836 1.00 51.22 182 LYS A O 1
ATOM 1497 N N . PRO A 1 183 ? 35.376 -11.883 -66.840 1.00 44.72 183 PRO A N 1
ATOM 1498 C CA . PRO A 1 183 ? 35.722 -12.476 -68.119 1.00 44.72 183 PRO A CA 1
ATOM 1499 C C . PRO A 1 183 ? 35.213 -11.521 -69.203 1.00 44.72 183 PRO A C 1
ATOM 1501 O O . PRO A 1 183 ? 34.012 -11.322 -69.380 1.00 44.72 183 PRO A O 1
ATOM 1504 N N . SER A 1 184 ? 36.139 -10.867 -69.897 1.00 49.38 184 SER A N 1
ATOM 1505 C CA . SER A 1 184 ? 35.832 -10.123 -71.113 1.00 49.38 184 SER A CA 1
ATOM 1506 C C . SER A 1 184 ? 35.486 -11.122 -72.215 1.00 49.38 184 SER A C 1
ATOM 1508 O O . SER A 1 184 ? 36.391 -11.640 -72.856 1.00 49.38 184 SER A O 1
ATOM 1510 N N . ASN A 1 185 ? 34.199 -11.375 -72.451 1.00 41.47 185 ASN A N 1
ATOM 1511 C CA . ASN A 1 185 ? 33.732 -11.982 -73.695 1.00 41.47 185 ASN A CA 1
ATOM 1512 C C . ASN A 1 185 ? 32.736 -11.038 -74.362 1.00 41.47 185 ASN A C 1
ATOM 1514 O O . ASN A 1 185 ? 31.545 -11.017 -74.064 1.00 41.47 185 ASN A O 1
ATOM 1518 N N . ASN A 1 186 ? 33.284 -10.228 -75.262 1.00 46.34 186 ASN A N 1
ATOM 1519 C CA . ASN A 1 186 ? 32.556 -9.449 -76.244 1.00 46.34 186 ASN A CA 1
ATOM 1520 C C . ASN A 1 186 ? 32.492 -10.298 -77.519 1.00 46.34 186 ASN A C 1
ATOM 1522 O O . ASN A 1 186 ? 33.464 -10.327 -78.264 1.00 46.34 186 ASN A O 1
ATOM 1526 N N . VAL A 1 187 ? 31.392 -11.014 -77.755 1.00 40.53 187 VAL A N 1
ATOM 1527 C CA . VAL A 1 187 ? 31.013 -11.459 -79.105 1.00 40.53 187 VAL A CA 1
ATOM 1528 C C . VAL A 1 187 ? 29.493 -11.417 -79.198 1.00 40.53 187 VAL A C 1
ATOM 1530 O O . VAL A 1 187 ? 28.787 -12.287 -78.695 1.00 40.53 187 VAL A O 1
ATOM 1533 N N . ALA A 1 188 ? 29.000 -10.366 -79.845 1.00 44.97 188 ALA A N 1
ATOM 1534 C CA . ALA A 1 188 ? 27.694 -10.366 -80.475 1.00 44.97 188 ALA A CA 1
ATOM 1535 C C . ALA A 1 188 ? 27.659 -11.470 -81.540 1.00 44.97 188 ALA A C 1
ATOM 1537 O O . ALA A 1 188 ? 28.609 -11.572 -82.308 1.00 44.97 188 ALA A O 1
ATOM 1538 N N . ASN A 1 189 ? 26.577 -12.248 -81.618 1.00 40.75 189 ASN A N 1
ATOM 1539 C CA . ASN A 1 189 ? 26.032 -12.683 -82.902 1.00 40.75 189 ASN A CA 1
ATOM 1540 C C . ASN A 1 189 ? 24.574 -13.131 -82.772 1.00 40.75 189 ASN A C 1
ATOM 1542 O O . ASN A 1 189 ? 24.203 -13.988 -81.975 1.00 40.75 189 ASN A O 1
ATOM 1546 N N . ASN A 1 190 ? 23.778 -12.473 -83.601 1.00 41.47 190 ASN A N 1
ATOM 1547 C CA . ASN A 1 190 ? 22.368 -12.639 -83.889 1.00 41.47 190 ASN A CA 1
ATOM 1548 C C . ASN A 1 190 ? 22.169 -13.853 -84.813 1.00 41.47 190 ASN A C 1
ATOM 1550 O O . ASN A 1 190 ? 22.759 -13.871 -85.891 1.00 41.47 190 ASN A O 1
ATOM 1554 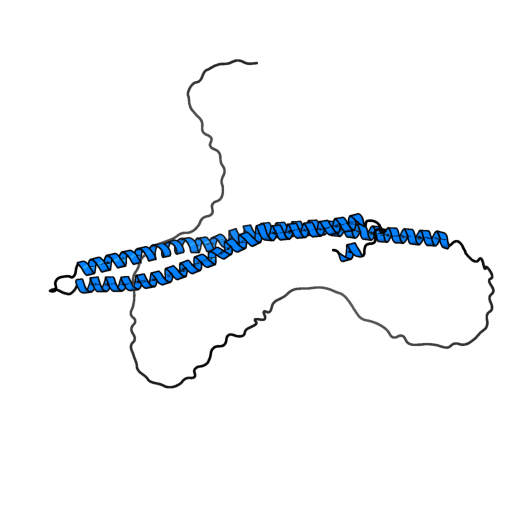N N . ILE A 1 191 ? 21.326 -14.821 -84.434 1.00 41.56 191 ILE A N 1
ATOM 1555 C CA . ILE A 1 191 ? 20.683 -15.745 -85.382 1.00 41.56 191 ILE A CA 1
ATOM 1556 C C . ILE A 1 191 ? 19.210 -15.908 -84.991 1.00 41.56 191 ILE A C 1
ATOM 1558 O O . ILE A 1 191 ? 18.865 -16.296 -83.877 1.00 41.56 191 ILE A O 1
ATOM 1562 N N . GLN A 1 192 ? 18.359 -15.597 -85.961 1.00 43.09 192 GLN A N 1
ATOM 1563 C CA . GLN A 1 192 ? 16.903 -15.595 -85.944 1.00 43.09 192 GLN A CA 1
ATOM 1564 C C . GLN A 1 192 ? 16.406 -16.892 -86.612 1.00 43.09 192 GLN A C 1
ATOM 1566 O O . GLN A 1 192 ? 16.884 -17.206 -87.701 1.00 43.09 192 GLN A O 1
ATOM 1571 N N . SER A 1 193 ? 15.454 -17.633 -86.022 1.00 34.69 193 SER A N 1
ATOM 1572 C CA . SER A 1 193 ? 14.593 -18.602 -86.744 1.00 34.69 193 SER A CA 1
ATOM 1573 C C . SER A 1 193 ? 13.334 -19.021 -85.956 1.00 34.69 193 SER A C 1
ATOM 1575 O O . SER A 1 193 ? 13.395 -19.754 -84.979 1.00 34.69 193 SER A O 1
ATOM 1577 N N . ALA A 1 194 ? 12.217 -18.470 -86.440 1.00 36.03 194 ALA A N 1
ATOM 1578 C CA . ALA A 1 194 ? 10.799 -18.859 -86.515 1.00 36.03 194 ALA A CA 1
ATOM 1579 C C . ALA A 1 194 ? 10.111 -19.974 -85.670 1.00 36.03 194 ALA A C 1
ATOM 1581 O O . ALA A 1 194 ? 10.475 -21.146 -85.701 1.00 36.03 194 ALA A O 1
ATOM 1582 N N . SER A 1 195 ? 8.891 -19.580 -85.241 1.00 34.25 195 SER A N 1
ATOM 1583 C CA . SER A 1 195 ? 7.622 -20.337 -85.068 1.00 34.25 195 SER A CA 1
ATOM 1584 C C . SER A 1 195 ? 7.452 -21.116 -83.744 1.00 34.25 195 SER A C 1
ATOM 1586 O O . SER A 1 195 ? 8.371 -21.797 -83.324 1.00 34.25 195 SER A O 1
ATOM 1588 N N . GLN A 1 196 ? 6.340 -21.079 -82.991 1.00 34.03 196 GLN A N 1
ATOM 1589 C CA . GLN A 1 196 ? 4.927 -20.756 -83.253 1.00 34.03 196 GLN A CA 1
ATOM 1590 C C . GLN A 1 196 ? 4.269 -20.157 -81.980 1.00 34.03 196 GLN A C 1
ATOM 1592 O O . GLN A 1 196 ? 4.642 -20.506 -80.864 1.00 34.03 196 GLN A O 1
ATOM 1597 N N . SER A 1 197 ? 3.270 -19.283 -82.142 1.00 38.88 197 SER A N 1
ATOM 1598 C CA . SER A 1 197 ? 2.261 -18.928 -81.111 1.00 38.88 197 SER A CA 1
ATOM 1599 C C . SER A 1 197 ? 0.963 -19.723 -81.404 1.00 38.88 197 SER A C 1
ATOM 1601 O O . SER A 1 197 ? 0.897 -20.259 -82.515 1.00 38.88 197 SER A O 1
ATOM 1603 N N . PRO A 1 198 ? -0.076 -19.809 -80.527 1.00 45.72 198 PRO A N 1
ATOM 1604 C CA . PRO A 1 198 ? -0.882 -18.633 -80.137 1.00 45.72 198 PRO A CA 1
ATOM 1605 C C . PRO A 1 198 ? -1.583 -18.628 -78.740 1.00 45.72 198 PRO A C 1
ATOM 1607 O O . PRO A 1 198 ? -2.107 -19.630 -78.275 1.00 45.72 198 PRO A O 1
ATOM 1610 N N . VAL A 1 199 ? -1.672 -17.415 -78.164 1.00 34.50 199 VAL A N 1
ATOM 1611 C CA . VAL A 1 199 ? -2.899 -16.720 -77.677 1.00 34.50 199 VAL A CA 1
ATOM 1612 C C . VAL A 1 199 ? -3.598 -17.163 -76.358 1.00 34.50 199 VAL A C 1
ATOM 1614 O O . VAL A 1 199 ? -4.164 -18.243 -76.248 1.00 34.50 199 VAL A O 1
ATOM 1617 N N . SER A 1 200 ? -3.614 -16.220 -75.394 1.00 42.06 200 SER A N 1
ATOM 1618 C CA . SER A 1 200 ? -4.454 -16.066 -74.169 1.00 42.06 200 SER A CA 1
ATOM 1619 C C . SER A 1 200 ? -5.967 -15.911 -74.492 1.00 42.06 200 SER A C 1
ATOM 1621 O O . SER A 1 200 ? -6.251 -15.795 -75.682 1.00 42.06 200 SER A O 1
ATOM 1623 N N . PRO A 1 201 ? -6.968 -15.820 -73.563 1.00 48.06 201 PRO A N 1
ATOM 1624 C CA . PRO A 1 201 ? -7.163 -14.670 -72.634 1.00 48.06 201 PRO A CA 1
ATOM 1625 C C . PRO A 1 201 ? -7.931 -15.028 -71.313 1.00 48.06 201 PRO A C 1
ATOM 1627 O O . PRO A 1 201 ? -8.315 -16.171 -71.109 1.00 48.06 201 PRO A O 1
ATOM 1630 N N . ILE A 1 202 ? -8.100 -14.154 -70.309 1.00 32.00 202 ILE A N 1
ATOM 1631 C CA . ILE A 1 202 ? -9.255 -13.239 -70.165 1.00 32.00 202 ILE A CA 1
ATOM 1632 C C . ILE A 1 202 ? -9.075 -12.339 -68.929 1.00 32.00 202 ILE A C 1
ATOM 1634 O O . ILE A 1 202 ? -8.739 -12.798 -67.841 1.00 32.00 202 ILE A O 1
ATOM 1638 N N . SER A 1 203 ? -9.333 -11.053 -69.158 1.00 34.09 203 SER A N 1
ATOM 1639 C CA . SER A 1 203 ? -9.576 -9.969 -68.203 1.00 34.09 203 SER A CA 1
ATOM 1640 C C . SER A 1 203 ? -11.081 -9.856 -67.946 1.00 34.09 203 SER A C 1
ATOM 1642 O O . SER A 1 203 ? -11.820 -10.049 -68.909 1.00 34.09 203 SER A O 1
ATOM 1644 N N . MET A 1 204 ? -11.522 -9.479 -66.736 1.00 30.75 204 MET A N 1
ATOM 1645 C CA . MET A 1 204 ? -12.760 -8.704 -66.511 1.00 30.75 204 MET A CA 1
ATOM 1646 C C . MET A 1 204 ? -12.648 -7.814 -65.252 1.00 30.75 204 MET A C 1
ATOM 1648 O O . MET A 1 204 ? -12.563 -8.330 -64.142 1.00 30.75 204 MET A O 1
ATOM 1652 N N . ASN A 1 205 ? -12.558 -6.497 -65.508 1.00 32.41 205 ASN A N 1
ATOM 1653 C CA . ASN A 1 205 ? -13.330 -5.332 -65.009 1.00 32.41 205 ASN A CA 1
ATOM 1654 C C . ASN A 1 205 ? -13.746 -5.237 -63.519 1.00 32.41 205 ASN A C 1
ATOM 1656 O O . ASN A 1 205 ? -14.281 -6.192 -62.970 1.00 32.41 205 ASN A O 1
ATOM 1660 N N . GLU A 1 206 ? -13.372 -4.150 -62.807 1.00 34.44 206 GLU A N 1
ATOM 1661 C CA . GLU A 1 206 ? -14.089 -2.839 -62.625 1.00 34.44 206 GLU A CA 1
ATOM 1662 C C . GLU A 1 206 ? -15.400 -2.999 -61.820 1.00 34.44 206 GLU A C 1
ATOM 1664 O O . GLU A 1 206 ? -16.126 -3.955 -62.041 1.00 34.44 206 GLU A O 1
ATOM 1669 N N . GLU A 1 207 ? -15.849 -2.155 -60.889 1.00 32.47 207 GLU A N 1
ATOM 1670 C CA . GLU A 1 207 ? -15.478 -0.855 -60.307 1.00 32.47 207 GLU A CA 1
ATOM 1671 C C . GLU A 1 207 ? -16.373 -0.663 -59.039 1.00 32.47 207 GLU A C 1
ATOM 1673 O O . GLU A 1 207 ? -17.126 -1.569 -58.686 1.00 32.47 207 GLU A O 1
ATOM 1678 N N . ASP A 1 208 ? -16.329 0.531 -58.427 1.00 33.06 208 ASP A N 1
ATOM 1679 C CA . ASP A 1 208 ? -17.203 1.124 -57.381 1.00 33.06 208 ASP A CA 1
ATOM 1680 C C . ASP A 1 208 ? -16.884 0.874 -55.888 1.00 33.06 208 ASP A C 1
ATOM 1682 O O . ASP A 1 208 ? -16.676 -0.249 -55.449 1.00 33.06 208 ASP A O 1
ATOM 1686 N N . VAL A 1 209 ? -16.933 1.857 -54.970 1.00 33.81 209 VAL A N 1
ATOM 1687 C CA . VAL A 1 209 ? -16.789 3.328 -55.016 1.00 33.81 209 VAL A CA 1
ATOM 1688 C C . VAL A 1 209 ? -16.643 3.840 -53.563 1.00 33.81 209 VAL A C 1
ATOM 1690 O O . VAL A 1 209 ? -17.280 3.334 -52.647 1.00 33.81 209 VAL A O 1
ATOM 1693 N N . ALA A 1 210 ? -15.806 4.871 -53.397 1.00 32.28 210 ALA A N 1
ATOM 1694 C CA . ALA A 1 210 ? -15.832 5.983 -52.425 1.00 32.28 210 ALA A CA 1
ATOM 1695 C C . ALA A 1 210 ? -15.756 5.819 -50.874 1.00 32.28 210 ALA A C 1
ATOM 1697 O O . ALA A 1 210 ? -16.655 5.328 -50.206 1.00 32.28 210 ALA A O 1
ATOM 1698 N N . LYS A 1 211 ? -14.729 6.518 -50.344 1.00 34.62 211 LYS A N 1
ATOM 1699 C CA . LYS A 1 211 ? -14.700 7.566 -49.280 1.00 34.62 211 LYS A CA 1
ATOM 1700 C C . LYS A 1 211 ? -15.164 7.274 -47.828 1.00 34.62 211 LYS A C 1
ATOM 1702 O O . LYS A 1 211 ? -16.328 7.055 -47.539 1.00 34.62 211 LYS A O 1
ATOM 1707 N N . SER A 1 212 ? -14.195 7.473 -46.926 1.00 35.06 212 SER A N 1
ATOM 1708 C CA . SER A 1 212 ? -14.161 7.614 -45.446 1.00 35.06 212 SER A CA 1
ATOM 1709 C C . SER A 1 212 ? -14.985 8.803 -44.867 1.00 35.06 212 SER A C 1
ATOM 1711 O O . SER A 1 212 ? -15.515 9.562 -45.680 1.00 35.06 212 SER A O 1
ATOM 1713 N N . PRO A 1 213 ? -14.948 9.171 -43.546 1.00 49.47 213 PRO A N 1
ATOM 1714 C CA . PRO A 1 213 ? -14.639 8.498 -42.249 1.00 49.47 213 PRO A CA 1
ATOM 1715 C C . PRO A 1 213 ? -15.712 8.854 -41.140 1.00 49.47 213 PRO A C 1
ATOM 1717 O O . PRO A 1 213 ? -16.874 9.018 -41.492 1.00 49.47 213 PRO A O 1
ATOM 1720 N N . PRO A 1 214 ? -15.374 9.141 -39.853 1.00 49.56 214 PRO A N 1
ATOM 1721 C CA . PRO A 1 214 ? -15.205 8.283 -38.657 1.00 49.56 214 PRO A CA 1
ATOM 1722 C C . PRO A 1 214 ? -16.336 8.442 -37.596 1.00 49.56 214 PRO A C 1
ATOM 1724 O O . PRO A 1 214 ? -17.133 9.363 -37.722 1.00 49.56 214 PRO A O 1
ATOM 1727 N N . SER A 1 215 ? -16.370 7.627 -36.517 1.00 30.25 215 SER A N 1
ATOM 1728 C CA . SER A 1 215 ? -16.849 7.992 -35.146 1.00 30.25 215 SER A CA 1
ATOM 1729 C C . SER A 1 215 ? -16.808 6.812 -34.145 1.00 30.25 215 SER A C 1
ATOM 1731 O O . SER A 1 215 ? -17.462 5.796 -34.356 1.00 30.25 215 SER A O 1
ATOM 1733 N N . SER A 1 216 ? -16.093 6.979 -33.025 1.00 34.78 216 SER A N 1
ATOM 1734 C CA . SER A 1 216 ? -16.366 6.324 -31.717 1.00 34.78 216 SER A CA 1
ATOM 1735 C C . SER A 1 216 ? -17.483 7.109 -30.980 1.00 34.78 216 SER A C 1
ATOM 1737 O O . SER A 1 216 ? -17.861 8.155 -31.516 1.00 34.78 216 SER A O 1
ATOM 1739 N N . PRO A 1 217 ? -17.967 6.779 -29.751 1.00 40.59 217 PRO A N 1
ATOM 1740 C CA . PRO A 1 217 ? -17.660 5.671 -28.817 1.00 40.59 217 PRO A CA 1
ATOM 1741 C C . PRO A 1 217 ? -18.913 4.987 -28.182 1.00 40.59 217 PRO A C 1
ATOM 1743 O O . PRO A 1 217 ? -19.999 5.551 -28.228 1.00 40.59 217 PRO A O 1
ATOM 1746 N N . ALA A 1 218 ? -18.761 3.827 -27.513 1.00 29.03 218 ALA A N 1
ATOM 1747 C CA . ALA A 1 218 ? -19.495 3.448 -26.278 1.00 29.03 218 ALA A CA 1
ATOM 1748 C C . ALA A 1 218 ? -19.161 2.015 -25.787 1.00 29.03 218 ALA A C 1
ATOM 1750 O O . ALA A 1 218 ? -19.363 1.039 -26.504 1.00 29.03 218 ALA A O 1
ATOM 1751 N N . SER A 1 219 ? -18.740 1.907 -24.524 1.00 34.41 219 SER A N 1
ATOM 1752 C CA . SER A 1 219 ? -18.914 0.739 -23.625 1.00 34.41 219 SER A CA 1
ATOM 1753 C C . SER A 1 219 ? -20.041 1.089 -22.617 1.00 34.41 219 SER A C 1
ATOM 1755 O O . SER A 1 219 ? -20.474 2.245 -22.655 1.00 34.41 219 SER A O 1
ATOM 1757 N N . PRO A 1 220 ? -20.491 0.240 -21.654 1.00 41.84 220 PRO A N 1
ATOM 1758 C CA . PRO A 1 220 ? -20.045 -1.113 -21.269 1.00 41.84 220 PRO A CA 1
ATOM 1759 C C . PRO A 1 220 ? -21.188 -2.122 -20.964 1.00 41.84 220 PRO A C 1
ATOM 1761 O O . PRO A 1 220 ? -22.312 -1.732 -20.654 1.00 41.84 220 PRO A O 1
ATOM 1764 N N . GLN A 1 221 ? -20.887 -3.427 -20.901 1.00 32.75 221 GLN A 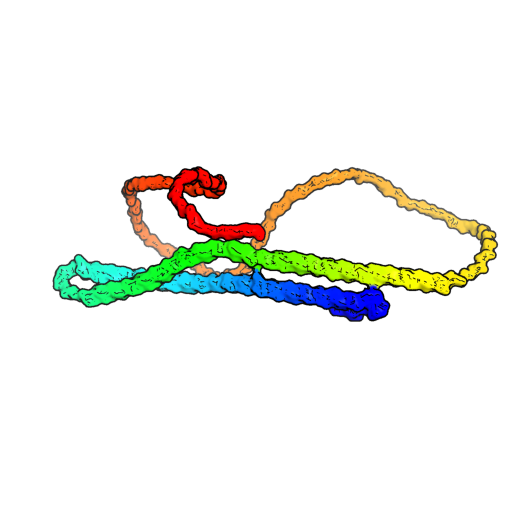N 1
ATOM 1765 C CA . GLN A 1 221 ? -21.701 -4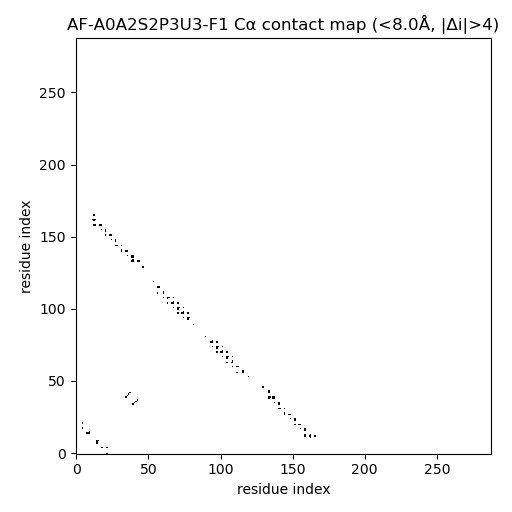.375 -20.121 1.00 32.75 221 GLN A CA 1
ATOM 1766 C C . GLN A 1 221 ? -20.844 -5.335 -19.285 1.00 32.75 221 GLN A C 1
ATOM 1768 O O . GLN A 1 221 ? -19.919 -5.978 -19.772 1.00 32.75 221 GLN A O 1
ATOM 1773 N N . ASN A 1 222 ? -21.199 -5.369 -17.999 1.00 31.31 222 ASN A N 1
ATOM 1774 C CA . ASN A 1 222 ? -20.721 -6.243 -16.937 1.00 31.31 222 ASN A CA 1
ATOM 1775 C C . ASN A 1 222 ? -21.092 -7.708 -17.198 1.00 31.31 222 ASN A C 1
ATOM 1777 O O . ASN A 1 222 ? -22.242 -8.005 -17.515 1.00 31.31 222 ASN A O 1
ATOM 1781 N N . THR A 1 223 ? -20.180 -8.627 -16.889 1.00 31.75 223 THR A N 1
ATOM 1782 C CA . THR A 1 223 ? -20.508 -10.032 -16.608 1.00 31.75 223 THR A CA 1
ATOM 1783 C C . THR A 1 223 ? -20.080 -10.365 -15.183 1.00 31.75 223 THR A C 1
ATOM 1785 O O . THR A 1 223 ? -18.891 -10.470 -14.888 1.00 31.75 223 THR A O 1
ATOM 1788 N N . ALA A 1 224 ? -21.065 -10.499 -14.294 1.00 28.97 224 ALA A N 1
ATOM 1789 C CA . ALA A 1 224 ? -20.894 -11.001 -12.939 1.00 28.97 224 ALA A CA 1
ATOM 1790 C C . ALA A 1 224 ? -20.842 -12.538 -12.950 1.00 28.97 224 ALA A C 1
ATOM 1792 O O . ALA A 1 224 ? -21.705 -13.193 -13.531 1.00 28.97 224 ALA A O 1
ATOM 1793 N N . PHE A 1 225 ? -19.836 -13.098 -12.282 1.00 29.22 225 PHE A N 1
ATOM 1794 C CA . PHE A 1 225 ? -19.674 -14.526 -12.027 1.00 29.22 225 PHE A CA 1
ATOM 1795 C C . PHE A 1 225 ? -20.201 -14.832 -10.616 1.00 29.22 225 PHE A C 1
ATOM 1797 O O . PHE A 1 225 ? -19.730 -14.248 -9.640 1.00 29.22 225 PHE A O 1
ATOM 1804 N N . VAL A 1 226 ? -21.184 -15.729 -10.501 1.00 29.20 226 VAL A N 1
ATOM 1805 C CA . VAL A 1 226 ? -21.697 -16.254 -9.224 1.00 29.20 226 VAL A CA 1
ATOM 1806 C C . VAL A 1 226 ? -21.658 -17.776 -9.255 1.00 29.20 226 VAL A C 1
ATOM 1808 O O . VAL A 1 226 ? -22.194 -18.381 -10.182 1.00 29.20 226 VAL A O 1
ATOM 1811 N N . SER A 1 227 ? -21.082 -18.350 -8.190 1.00 27.61 227 SER A N 1
ATOM 1812 C CA . SER A 1 227 ? -21.413 -19.610 -7.478 1.00 27.61 227 SER A CA 1
ATOM 1813 C C . SER A 1 227 ? -20.097 -20.267 -7.019 1.00 27.61 227 SER A C 1
ATOM 1815 O O . SER A 1 227 ? -19.169 -20.401 -7.801 1.00 27.61 227 SER A O 1
ATOM 1817 N N . SER A 1 228 ? -19.896 -20.710 -5.776 1.00 28.30 228 SER A N 1
ATOM 1818 C CA . SER A 1 228 ? -20.827 -21.457 -4.929 1.00 28.30 228 SER A CA 1
ATOM 1819 C C . SER A 1 228 ? -20.376 -21.435 -3.460 1.00 28.30 228 SER A C 1
ATOM 1821 O O . SER A 1 228 ? -19.199 -21.650 -3.177 1.00 28.30 228 SER A O 1
ATOM 1823 N N . SER A 1 229 ? -21.313 -21.313 -2.520 1.00 29.25 229 SER A N 1
ATOM 1824 C CA . SER A 1 229 ? -21.178 -21.862 -1.165 1.00 29.25 229 SER A CA 1
ATOM 1825 C C . SER A 1 229 ? -22.385 -22.760 -0.882 1.00 29.25 229 SER A C 1
ATOM 1827 O O . SER A 1 229 ? -23.513 -22.469 -1.273 1.00 29.25 229 SER A O 1
ATOM 1829 N N . LYS A 1 230 ? -22.109 -23.924 -0.292 1.00 31.67 230 LYS A N 1
ATOM 1830 C CA . LYS A 1 230 ? -23.018 -25.063 -0.122 1.00 31.67 230 LYS A CA 1
ATOM 1831 C C . LYS A 1 230 ? -23.412 -25.152 1.355 1.00 31.67 230 LYS A C 1
ATOM 1833 O O . LYS A 1 230 ? -22.508 -25.236 2.178 1.00 31.67 230 LYS A O 1
ATOM 1838 N N . SER A 1 231 ? -24.713 -25.186 1.654 1.00 31.92 231 SER A N 1
ATOM 1839 C CA . SER A 1 231 ? -25.322 -25.680 2.907 1.00 31.92 231 SER A CA 1
ATOM 1840 C C . SER A 1 231 ? -26.797 -26.069 2.653 1.00 31.92 231 SER A C 1
ATOM 1842 O O . SER A 1 231 ? -27.378 -25.559 1.696 1.00 31.92 231 SER A O 1
ATOM 1844 N N . PRO A 1 232 ? -27.379 -27.016 3.421 1.00 42.25 232 PRO A N 1
ATOM 1845 C CA . PRO A 1 232 ? -28.433 -27.935 2.956 1.00 42.25 232 PRO A CA 1
ATOM 1846 C C . PRO A 1 232 ? -29.881 -27.436 3.175 1.00 42.25 232 PRO A C 1
ATOM 1848 O O . PRO A 1 232 ? -30.078 -26.479 3.924 1.00 42.25 232 PRO A O 1
ATOM 1851 N N . PRO A 1 233 ? -30.901 -28.078 2.556 1.00 37.31 233 PRO A N 1
ATOM 1852 C CA . PRO A 1 233 ? -32.281 -27.603 2.586 1.00 37.31 233 PRO A CA 1
ATOM 1853 C C . PRO A 1 233 ? -33.117 -28.254 3.701 1.00 37.31 233 PRO A C 1
ATOM 1855 O O . PRO A 1 233 ? -33.026 -29.458 3.938 1.00 37.31 233 PRO A O 1
ATOM 1858 N N . SER A 1 234 ? -34.007 -27.461 4.299 1.00 32.47 234 SER A N 1
ATOM 1859 C CA . SER A 1 234 ? -35.163 -27.932 5.071 1.00 32.47 234 SER A CA 1
ATOM 1860 C C . SER A 1 234 ? -36.436 -27.596 4.292 1.00 32.47 234 SER A C 1
ATOM 1862 O O . SER A 1 234 ? -36.604 -26.455 3.860 1.00 32.47 234 SER A O 1
ATOM 1864 N N . GLN A 1 235 ? -37.312 -28.583 4.093 1.00 44.81 235 GLN A N 1
ATOM 1865 C CA . GLN A 1 235 ? -38.652 -28.406 3.519 1.00 44.81 235 GLN A CA 1
ATOM 1866 C C . GLN A 1 235 ? -39.729 -28.172 4.604 1.00 44.81 235 GLN A C 1
ATOM 1868 O O . GLN A 1 235 ? -39.478 -28.487 5.770 1.00 44.81 235 GLN A O 1
ATOM 1873 N N . PRO A 1 236 ? -40.901 -27.613 4.230 1.00 41.59 236 PRO A N 1
ATOM 1874 C CA . PRO A 1 236 ? -41.965 -27.181 5.141 1.00 41.59 236 PRO A CA 1
ATOM 1875 C C . PRO A 1 236 ? -43.093 -28.225 5.283 1.00 41.59 236 PRO A C 1
ATOM 1877 O O . PRO A 1 236 ? -43.254 -29.058 4.399 1.00 41.59 236 PRO A O 1
ATOM 1880 N N . ASP A 1 237 ? -43.879 -28.177 6.371 1.00 31.28 237 ASP A N 1
ATOM 1881 C CA . ASP A 1 237 ? -45.301 -27.774 6.320 1.00 31.28 237 ASP A CA 1
ATOM 1882 C C . ASP A 1 237 ? -46.058 -27.886 7.665 1.00 31.28 237 ASP A C 1
ATOM 1884 O O . ASP A 1 237 ? -45.770 -28.741 8.499 1.00 31.28 237 ASP A O 1
ATOM 1888 N N . SER A 1 238 ? -47.124 -27.072 7.746 1.00 30.70 238 SER A N 1
ATOM 1889 C CA . SER A 1 238 ? -48.365 -27.199 8.546 1.00 30.70 238 SER A CA 1
ATOM 1890 C C . SER A 1 238 ? -48.505 -26.534 9.934 1.00 30.70 238 SER A C 1
ATOM 1892 O O . SER A 1 238 ? -48.092 -27.060 10.960 1.00 30.70 238 SER A O 1
ATOM 1894 N N . ASN A 1 239 ? -49.249 -25.413 9.900 1.00 31.20 239 ASN A N 1
ATOM 1895 C CA . ASN A 1 239 ? -50.410 -25.008 10.722 1.00 31.20 239 ASN A CA 1
ATOM 1896 C C . ASN A 1 239 ? -50.367 -25.131 12.259 1.00 31.20 239 ASN A C 1
ATOM 1898 O O . ASN A 1 239 ? -50.434 -26.234 12.790 1.00 31.20 239 ASN A O 1
ATOM 1902 N N . ASN A 1 240 ? -50.525 -24.001 12.970 1.00 31.59 240 ASN A N 1
ATOM 1903 C CA . ASN A 1 240 ? -51.823 -23.654 13.579 1.00 31.59 240 ASN A CA 1
ATOM 1904 C C . ASN A 1 240 ? -51.897 -22.195 14.084 1.00 31.59 240 ASN A C 1
ATOM 1906 O O . ASN A 1 240 ? -50.890 -21.580 14.422 1.00 31.59 240 ASN A O 1
ATOM 1910 N N . GLU A 1 241 ? -53.125 -21.679 14.104 1.00 31.16 241 GLU A N 1
ATOM 1911 C CA . GLU A 1 241 ? -53.584 -20.338 14.490 1.00 31.16 241 GLU A CA 1
ATOM 1912 C C . GLU A 1 241 ? -53.221 -19.896 15.928 1.00 31.16 241 GLU A C 1
ATOM 1914 O O . GLU A 1 241 ? -53.090 -20.724 16.826 1.00 31.16 241 GLU A O 1
ATOM 1919 N N . VAL A 1 242 ? -53.153 -18.573 16.167 1.00 31.66 242 VAL A N 1
ATOM 1920 C CA . VAL A 1 242 ? -54.121 -17.788 16.985 1.00 31.66 242 VAL A CA 1
ATOM 1921 C C . VAL A 1 242 ? -53.569 -16.373 17.288 1.00 31.66 242 VAL A C 1
ATOM 1923 O O . VAL A 1 242 ? -52.628 -16.187 18.048 1.00 31.66 242 VAL A O 1
ATOM 1926 N N . SER A 1 243 ? -54.219 -15.389 16.657 1.00 32.88 243 SER A N 1
ATOM 1927 C CA . SER A 1 243 ? -54.800 -14.131 17.177 1.00 32.88 243 SER A CA 1
ATOM 1928 C C . SER A 1 243 ? -54.056 -13.128 18.093 1.00 32.88 243 SER A C 1
ATOM 1930 O O . SER A 1 243 ? -53.721 -13.416 19.238 1.00 32.88 243 SER A O 1
ATOM 1932 N N . SER A 1 244 ? -54.149 -11.857 17.646 1.00 28.41 244 SER A N 1
ATOM 1933 C CA . SER A 1 244 ? -54.411 -10.619 18.427 1.00 28.41 244 SER A CA 1
ATOM 1934 C C . SER A 1 244 ? -53.215 -10.003 19.192 1.00 28.41 244 SER A C 1
ATOM 1936 O O . SER A 1 244 ? -52.362 -10.719 19.685 1.00 28.41 244 SER A O 1
ATOM 1938 N N . VAL A 1 245 ? -53.001 -8.686 19.320 1.00 31.72 245 VAL A N 1
ATOM 1939 C CA . VAL A 1 245 ? -53.877 -7.504 19.380 1.00 31.72 245 VAL A CA 1
ATOM 1940 C C . VAL A 1 245 ? -53.096 -6.263 18.901 1.00 31.72 245 VAL A C 1
ATOM 1942 O O . VAL A 1 245 ? -51.895 -6.129 19.125 1.00 31.72 245 VAL A O 1
ATOM 1945 N N . ALA A 1 246 ? -53.817 -5.340 18.266 1.00 33.72 246 ALA A N 1
ATOM 1946 C CA . ALA A 1 246 ? -53.402 -3.988 17.907 1.00 33.72 246 ALA A CA 1
ATOM 1947 C C . ALA A 1 246 ? -53.116 -3.086 19.120 1.00 33.72 246 ALA A C 1
ATOM 1949 O O . ALA A 1 246 ? -53.821 -3.181 20.116 1.00 33.72 246 ALA A O 1
ATOM 1950 N N . SER A 1 247 ? -52.208 -2.112 18.986 1.00 33.34 247 SER A N 1
ATOM 1951 C CA . SER A 1 247 ? -52.346 -0.774 19.598 1.00 33.34 247 SER A CA 1
ATOM 1952 C C . SER A 1 247 ? -51.299 0.207 19.048 1.00 33.34 247 SER A C 1
ATOM 1954 O O . SER A 1 247 ? -50.110 0.084 19.320 1.00 33.34 247 SER A O 1
ATOM 1956 N N . LYS A 1 248 ? -51.767 1.207 18.291 1.00 37.94 248 LYS A N 1
ATOM 1957 C CA . LYS A 1 248 ? -51.289 2.604 18.375 1.00 37.94 248 LYS A CA 1
ATOM 1958 C C . LYS A 1 248 ? -52.180 3.306 19.412 1.00 37.94 248 LYS A C 1
ATOM 1960 O O . LYS A 1 248 ? -53.334 2.890 19.536 1.00 37.94 248 LYS A O 1
ATOM 1965 N N . PRO A 1 249 ? -51.693 4.312 20.157 1.00 39.34 249 PRO A N 1
ATOM 1966 C CA . PRO A 1 249 ? -51.714 5.738 19.746 1.00 39.34 249 PRO A CA 1
ATOM 1967 C C . PRO A 1 249 ? -50.374 6.434 20.121 1.00 39.34 249 PRO A C 1
ATOM 1969 O O . PRO A 1 249 ? -49.520 5.774 20.695 1.00 39.34 249 PRO A O 1
ATOM 1972 N N . LEU A 1 250 ? -50.050 7.720 19.937 1.00 29.75 250 LEU A N 1
ATOM 1973 C CA . LEU A 1 250 ? -50.509 8.939 19.238 1.00 29.75 250 LEU A CA 1
ATOM 1974 C C . LEU A 1 250 ? -49.699 10.075 19.937 1.00 29.75 250 LEU A C 1
ATOM 1976 O O . LEU A 1 250 ? -49.633 10.012 21.157 1.00 29.75 250 LEU A O 1
ATOM 1980 N N . LEU A 1 251 ? -49.086 10.997 19.166 1.00 36.72 251 LEU A N 1
ATOM 1981 C CA . LEU A 1 251 ? -48.839 12.462 19.366 1.00 36.72 251 LEU A CA 1
ATOM 1982 C C . LEU A 1 251 ? -48.453 12.999 20.786 1.00 36.72 251 LEU A C 1
ATOM 1984 O O . LEU A 1 251 ? -48.892 12.473 21.792 1.00 36.72 251 LEU A O 1
ATOM 1988 N N . GLU A 1 252 ? -47.683 14.066 21.022 1.00 33.75 252 GLU A N 1
ATOM 1989 C CA . GLU A 1 252 ? -47.260 15.255 20.265 1.00 33.75 252 GLU A CA 1
ATOM 1990 C C . GLU A 1 252 ? -46.239 16.057 21.122 1.00 33.75 252 GLU A C 1
ATOM 1992 O O . GLU A 1 252 ? -45.981 15.696 22.271 1.00 33.75 252 GLU A O 1
ATOM 1997 N N . ASP A 1 253 ? -45.760 17.166 20.548 1.00 31.33 253 ASP A N 1
ATOM 1998 C CA . ASP A 1 253 ? -45.104 18.347 21.142 1.00 31.33 253 ASP A CA 1
ATOM 1999 C C . ASP A 1 253 ? -43.624 18.299 21.552 1.00 31.33 253 ASP A C 1
ATOM 2001 O O . ASP A 1 253 ? -43.140 17.359 22.170 1.00 31.33 253 ASP A O 1
ATOM 2005 N N . GLU A 1 254 ? -42.825 19.351 21.371 1.00 32.78 254 GLU A N 1
ATOM 2006 C CA . GLU A 1 254 ? -42.743 20.485 20.434 1.00 32.78 254 GLU A CA 1
ATOM 2007 C C . GLU A 1 254 ? -41.401 21.183 20.793 1.00 32.78 254 GLU A C 1
ATOM 2009 O O . GLU A 1 254 ? -40.886 21.018 21.900 1.00 32.78 254 GLU A O 1
ATOM 2014 N N . LEU A 1 255 ? -40.891 22.008 19.873 1.00 33.72 255 LEU A N 1
ATOM 2015 C CA . LEU A 1 255 ? -39.999 23.167 20.059 1.00 33.72 255 LEU A CA 1
ATOM 2016 C C . LEU A 1 255 ? -38.501 23.053 19.692 1.00 33.72 255 LEU A C 1
ATOM 2018 O O . LEU A 1 255 ? -37.673 22.586 20.464 1.00 33.72 255 LEU A O 1
ATOM 2022 N N . THR A 1 256 ? -38.206 23.646 18.516 1.00 30.39 256 THR A N 1
ATOM 2023 C CA . THR A 1 256 ? -37.228 24.740 18.233 1.00 30.39 256 THR A CA 1
ATOM 2024 C C . THR A 1 256 ? -35.740 24.527 18.588 1.00 30.39 256 THR A C 1
ATOM 2026 O O . THR A 1 256 ? -35.423 24.022 19.647 1.00 30.39 256 THR A O 1
ATOM 2029 N N . SER A 1 257 ? -34.716 24.944 17.832 1.00 32.47 257 SER A N 1
ATOM 2030 C CA . SER A 1 257 ? -34.560 26.020 16.843 1.00 32.47 257 SER A CA 1
ATOM 2031 C C . SER A 1 257 ? -33.223 25.877 16.077 1.00 32.47 257 SER A C 1
ATOM 2033 O O . SER A 1 257 ? -32.217 25.526 16.686 1.00 32.47 257 SER A O 1
ATOM 2035 N N . SER A 1 258 ? -33.235 26.264 14.790 1.00 32.12 258 SER A N 1
ATOM 2036 C CA . SER A 1 258 ? -32.229 27.067 14.038 1.00 32.12 258 SER A CA 1
ATOM 2037 C C . SER A 1 258 ? -30.738 26.652 14.035 1.00 32.12 258 SER A C 1
ATOM 2039 O O . SER A 1 258 ? -30.089 26.665 15.073 1.00 32.12 258 SER A O 1
ATOM 2041 N N . SER A 1 259 ? -30.173 26.271 12.873 1.00 35.59 259 SER A N 1
ATOM 2042 C CA . SER A 1 259 ? -29.419 27.132 11.908 1.00 35.59 259 SER A CA 1
ATOM 2043 C C . SER A 1 259 ? -28.001 27.497 12.405 1.00 35.59 259 SER A C 1
ATOM 2045 O O . SER A 1 259 ? -27.851 27.921 13.536 1.00 35.59 259 SER A O 1
ATOM 2047 N N . SER A 1 260 ? -26.890 27.419 11.660 1.00 43.56 260 SER A N 1
ATOM 2048 C CA . SER A 1 260 ? -26.654 27.653 10.226 1.00 43.56 260 SER A CA 1
ATOM 2049 C C . SER A 1 260 ? -25.181 27.293 9.841 1.00 43.56 260 SER A C 1
ATOM 2051 O O . SER A 1 260 ? -24.440 26.824 10.705 1.00 43.56 260 SER A O 1
ATOM 2053 N N . PRO A 1 261 ? -24.748 27.467 8.568 1.00 44.62 261 PRO A N 1
ATOM 2054 C CA . PRO A 1 261 ? -23.700 26.675 7.907 1.00 44.62 261 PRO A CA 1
ATOM 2055 C C . PRO A 1 261 ? -22.291 27.303 7.809 1.00 44.62 261 PRO A C 1
ATOM 2057 O O . PRO A 1 261 ? -22.062 28.473 8.102 1.00 44.62 261 PRO A O 1
ATOM 2060 N N . LEU A 1 262 ? -21.370 26.464 7.316 1.00 34.16 262 LEU A N 1
ATOM 2061 C CA . LEU A 1 262 ? -20.007 26.737 6.847 1.00 34.16 262 LEU A CA 1
ATOM 2062 C C . LEU A 1 262 ? -19.875 27.993 5.966 1.00 34.16 262 LEU A C 1
ATOM 2064 O O . LEU A 1 262 ? -20.521 28.091 4.922 1.00 34.16 262 LEU A O 1
ATOM 2068 N N . GLN A 1 263 ? -18.912 28.858 6.307 1.00 38.47 263 GLN A N 1
ATOM 2069 C CA . GLN A 1 263 ? -18.367 29.877 5.409 1.00 38.47 263 GLN A CA 1
ATOM 2070 C C . GLN A 1 263 ? -16.831 29.786 5.326 1.00 38.47 263 GLN A C 1
ATOM 2072 O O . GLN A 1 263 ? -16.105 29.936 6.304 1.00 38.47 263 GLN A O 1
ATOM 2077 N N . GLN A 1 264 ? -16.398 29.506 4.102 1.00 36.25 264 GLN A N 1
ATOM 2078 C CA . GLN A 1 264 ? -15.163 29.850 3.395 1.00 36.25 264 GLN A CA 1
ATOM 2079 C C . GLN A 1 264 ? -14.232 30.886 4.067 1.00 36.25 264 GLN A C 1
ATOM 2081 O O . GLN A 1 264 ? -14.619 32.030 4.292 1.00 36.25 264 GLN A O 1
ATOM 2086 N N . GLN A 1 265 ? -12.964 30.515 4.282 1.00 36.94 265 GLN A N 1
ATOM 2087 C CA . GLN A 1 265 ? -11.885 31.440 4.642 1.00 36.94 265 GLN A CA 1
ATOM 2088 C C . GLN A 1 265 ? -11.102 31.826 3.377 1.00 36.94 265 GLN A C 1
ATOM 2090 O O . GLN A 1 265 ? -10.483 30.979 2.735 1.00 36.94 265 GLN A O 1
ATOM 2095 N N . GLN A 1 266 ? -11.147 33.111 3.021 1.00 38.78 266 GLN A N 1
ATOM 2096 C CA . GLN A 1 266 ? -10.321 33.736 1.989 1.00 38.78 266 GLN A CA 1
ATOM 2097 C C . GLN A 1 266 ? -9.307 34.669 2.672 1.00 38.78 266 GLN A C 1
ATOM 2099 O O . GLN A 1 266 ? -9.649 35.399 3.601 1.00 38.78 266 GLN A O 1
ATOM 2104 N N . GLN A 1 267 ? -8.051 34.596 2.227 1.00 41.34 267 GLN A N 1
ATOM 2105 C CA . GLN A 1 267 ? -6.925 35.419 2.675 1.00 41.34 267 GLN A CA 1
ATOM 2106 C C . GLN A 1 267 ? -7.150 36.908 2.384 1.00 41.34 267 GLN A C 1
ATOM 2108 O O . GLN A 1 267 ? -7.510 37.264 1.264 1.00 41.34 267 GLN A O 1
ATOM 2113 N N . GLN A 1 268 ? -6.798 37.775 3.338 1.00 37.41 268 GLN A N 1
ATOM 2114 C CA . GLN A 1 268 ? -6.424 39.162 3.055 1.00 37.41 268 GLN A CA 1
ATOM 2115 C C . GLN A 1 268 ? -5.156 39.553 3.818 1.00 37.41 268 GLN A C 1
ATOM 2117 O O . GLN A 1 268 ? -5.081 39.467 5.042 1.00 37.41 268 GLN A O 1
ATOM 2122 N N . GLN A 1 269 ? -4.164 39.997 3.043 1.00 38.53 269 GLN A N 1
ATOM 2123 C CA . GLN A 1 269 ? -3.065 40.854 3.473 1.00 38.53 269 GLN A CA 1
ATOM 2124 C C . GLN A 1 269 ? -3.608 42.254 3.785 1.00 38.53 269 GLN A C 1
ATOM 2126 O O . GLN A 1 269 ? -4.410 42.767 3.002 1.00 38.53 269 GLN A O 1
ATOM 2131 N N . GLN A 1 270 ? -3.103 42.898 4.843 1.00 37.38 270 GLN A N 1
ATOM 2132 C CA . GLN A 1 270 ? -2.648 44.297 4.806 1.00 37.38 270 GLN A CA 1
ATOM 2133 C C . GLN A 1 270 ? -1.955 44.731 6.110 1.00 37.38 270 GLN A C 1
ATOM 2135 O O . GLN A 1 270 ? -2.225 44.222 7.193 1.00 37.38 270 GLN A O 1
ATOM 2140 N N . GLN A 1 271 ? -1.007 45.652 5.927 1.00 36.09 271 GLN A N 1
ATOM 2141 C CA . GLN A 1 271 ? -0.039 46.211 6.876 1.00 36.09 271 GLN A CA 1
ATOM 2142 C C . GLN A 1 271 ? -0.684 47.083 7.972 1.00 36.09 271 GLN A C 1
ATOM 2144 O O . GLN A 1 271 ? -1.749 47.651 7.732 1.00 36.09 271 GLN A O 1
ATOM 2149 N N . PRO A 1 272 ? 0.001 47.336 9.104 1.00 46.62 272 PRO A N 1
ATOM 2150 C CA . PRO A 1 272 ? -0.331 48.452 9.978 1.00 46.62 272 PRO A CA 1
ATOM 2151 C C . PRO A 1 272 ? 0.613 49.651 9.778 1.00 46.62 272 PRO A C 1
ATOM 2153 O O . PRO A 1 272 ? 1.835 49.533 9.851 1.00 46.62 272 PRO A O 1
ATOM 2156 N N . LEU A 1 273 ? 0.014 50.829 9.605 1.00 36.97 273 LEU A N 1
ATOM 2157 C CA . LEU A 1 273 ? 0.624 52.139 9.825 1.00 36.97 273 LEU A CA 1
ATOM 2158 C C . LEU A 1 273 ? -0.156 52.798 10.973 1.00 36.97 273 LEU A C 1
ATOM 2160 O O . LEU A 1 273 ? -1.368 52.897 10.847 1.00 36.97 273 LEU A O 1
ATOM 2164 N N . VAL A 1 274 ? 0.504 53.239 12.053 1.00 45.06 274 VAL A N 1
ATOM 2165 C CA . VAL A 1 274 ? 0.241 54.511 12.768 1.00 45.06 274 VAL A CA 1
ATOM 2166 C C . VAL A 1 274 ? 1.344 54.772 13.811 1.00 45.06 274 VAL A C 1
ATOM 2168 O O . VAL A 1 274 ? 1.792 53.892 14.538 1.00 45.06 274 VAL A O 1
ATOM 2171 N N . ASN A 1 275 ? 1.761 56.037 13.811 1.00 33.78 275 ASN A N 1
ATOM 2172 C CA . ASN A 1 275 ? 2.878 56.712 14.469 1.00 33.78 275 ASN A CA 1
ATOM 2173 C C . ASN A 1 275 ? 2.715 57.013 15.979 1.00 33.78 275 ASN A C 1
ATOM 2175 O O . ASN A 1 275 ? 1.643 57.429 16.408 1.00 33.78 275 ASN A O 1
ATOM 2179 N N . GLY A 1 276 ? 3.870 57.073 16.668 1.00 33.47 276 GLY A N 1
ATOM 2180 C CA . GLY A 1 276 ? 4.236 58.036 17.736 1.00 33.47 276 GLY A CA 1
ATOM 2181 C C . GLY A 1 276 ? 3.889 57.628 19.180 1.00 33.47 276 GLY A C 1
ATOM 2182 O O . GLY A 1 276 ? 2.790 57.173 19.438 1.00 33.47 276 GLY A O 1
ATOM 2183 N N . LYS A 1 277 ? 4.739 57.810 20.205 1.00 34.81 277 LYS A N 1
ATOM 2184 C CA . LYS A 1 277 ? 5.730 58.874 20.449 1.00 34.81 277 LYS A CA 1
ATOM 2185 C C . LYS A 1 277 ? 6.687 58.478 21.603 1.00 34.81 277 LYS A C 1
ATOM 2187 O O . LYS A 1 277 ? 6.264 57.812 22.539 1.00 34.81 277 LYS A O 1
ATOM 2192 N N . SER A 1 278 ? 7.913 59.018 21.537 1.00 35.03 278 SER A N 1
ATOM 2193 C CA . SER A 1 278 ? 8.858 59.391 22.622 1.00 35.03 278 SER A CA 1
ATOM 2194 C C . SER A 1 278 ? 9.430 58.336 23.593 1.00 35.03 278 SER A C 1
ATOM 2196 O O . SER A 1 278 ? 8.737 57.941 24.518 1.00 35.03 278 SER A O 1
ATOM 2198 N N . SER A 1 279 ? 10.751 58.083 23.522 1.00 38.03 279 SER A N 1
ATOM 2199 C CA . SER A 1 279 ? 11.749 58.646 24.471 1.00 38.03 279 SER A CA 1
ATOM 2200 C C . SER A 1 279 ? 13.201 58.172 24.207 1.00 38.03 279 SER A C 1
ATOM 2202 O O . SER A 1 279 ? 13.482 56.981 24.257 1.00 38.03 279 SER A O 1
ATOM 2204 N N . SER A 1 280 ? 14.099 59.145 23.987 1.00 37.56 280 SER A N 1
ATOM 2205 C CA . SER A 1 280 ? 15.521 59.231 24.406 1.00 37.56 280 SER A CA 1
ATOM 2206 C C . SER A 1 280 ? 16.524 58.073 24.175 1.00 37.56 280 SER A C 1
ATOM 2208 O O . SER A 1 280 ? 16.543 57.096 24.916 1.00 37.56 280 SER A O 1
ATOM 2210 N N . SER A 1 281 ? 17.512 58.323 23.302 1.00 44.38 281 SER A N 1
ATOM 2211 C CA . SER A 1 281 ? 18.925 57.898 23.457 1.00 44.38 281 SER A CA 1
ATOM 2212 C C . SER A 1 281 ? 19.799 59.151 23.647 1.00 44.38 281 SER A C 1
ATOM 2214 O O . SER A 1 281 ? 19.362 60.239 23.261 1.00 44.38 281 SER A O 1
ATOM 2216 N N . PRO A 1 282 ? 21.011 59.044 24.228 1.00 53.88 282 PRO A N 1
ATOM 2217 C CA . PRO A 1 282 ? 22.184 58.915 23.350 1.00 53.88 282 PRO A CA 1
ATOM 2218 C C . PRO A 1 282 ? 23.348 58.086 23.935 1.00 53.88 282 PRO A C 1
ATOM 2220 O O . PRO A 1 282 ? 23.572 58.052 25.141 1.00 53.88 282 PRO A O 1
ATOM 2223 N N . GLY A 1 283 ? 24.155 57.488 23.055 1.00 41.81 283 GLY A N 1
ATOM 2224 C CA . GLY A 1 283 ? 25.460 56.927 23.408 1.00 41.81 283 GLY A CA 1
ATOM 2225 C C . GLY A 1 283 ? 26.272 56.524 22.175 1.00 41.81 283 GLY A C 1
ATOM 2226 O O . GLY A 1 283 ? 25.953 55.511 21.574 1.00 41.81 283 GLY A O 1
ATOM 2227 N N . ASN A 1 284 ? 27.264 57.366 21.836 1.00 46.25 284 ASN A N 1
ATOM 2228 C CA . ASN A 1 284 ? 28.567 57.148 21.162 1.00 46.25 284 ASN A CA 1
ATOM 2229 C C . ASN A 1 284 ? 28.707 56.004 20.128 1.00 46.25 284 ASN A C 1
ATOM 2231 O O . ASN A 1 284 ? 28.387 54.866 20.418 1.00 46.25 284 ASN A O 1
ATOM 2235 N N . GLY A 1 285 ? 29.323 56.150 18.954 1.00 43.72 285 GLY A N 1
ATOM 2236 C CA . GLY A 1 285 ? 30.210 57.174 18.408 1.00 43.72 285 GLY A CA 1
ATOM 2237 C C . GLY A 1 285 ? 31.173 56.524 17.390 1.00 43.72 285 GLY A C 1
ATOM 2238 O O . GLY A 1 285 ? 31.473 55.342 17.504 1.00 43.72 285 GLY A O 1
ATOM 2239 N N . VAL A 1 286 ? 31.690 57.359 16.478 1.00 54.00 286 VAL A N 1
ATOM 2240 C CA . VAL A 1 286 ? 32.934 57.213 15.685 1.00 54.00 286 VAL A CA 1
ATOM 2241 C C . VAL A 1 286 ? 32.878 56.403 14.368 1.00 54.00 286 VAL A C 1
ATOM 2243 O O . VAL A 1 286 ? 32.766 55.184 14.344 1.00 54.00 286 VAL A O 1
ATOM 2246 N N . ALA A 1 287 ? 33.017 57.165 13.275 1.00 50.12 287 ALA A N 1
ATOM 2247 C CA . ALA A 1 287 ? 33.434 56.809 11.908 1.00 50.12 287 ALA A CA 1
ATOM 2248 C C . ALA A 1 287 ? 34.981 56.986 11.791 1.00 50.12 287 ALA A C 1
ATOM 2250 O O . ALA A 1 287 ? 35.563 57.462 12.773 1.00 50.12 287 ALA A O 1
ATOM 2251 N N . PRO A 1 288 ? 35.683 56.748 10.661 1.00 69.50 288 PRO A N 1
ATOM 2252 C CA . PRO A 1 288 ? 35.239 56.441 9.294 1.00 69.50 288 PRO A CA 1
ATOM 2253 C C . PRO A 1 288 ? 35.573 55.031 8.788 1.00 69.50 288 PRO A C 1
ATOM 2255 O O . PRO A 1 288 ? 36.491 54.383 9.337 1.00 69.50 288 PRO A O 1
#

Sequence (288 aa):
MDTLNEMYESQWVGHDHMCTDSNNLDMLWSDYTHKLADQVLIPLNTYQAQFAETRKKIDKRNRKLVDYDSQRHSNQLANNNGVGAAGKKKDEAKMMKAKEQFDEVKRKFDLINTELHDELPALYNSRVLFLITNLQPYFAAEQLFHSESSKVFSEMESIVDKLATDYQHQSKMLNYFLGNKKPSNNVANNIQSASQSPVSPISMNEEDVAKSPPSSPASPQNTAFVSSSKSPPSQPDSNNEVSSVASKPLLEDELTSSSSPLQQQQQQQQQPLVNGKSSSSPGNGVAP

pLDDT: mean 71.53, std 28.26, range [27.61, 98.75]

Mean predicted aligned error: 19.55 Å

InterPro domains:
  IPR003005 Amphiphysin [PTHR46514] (2-271)
  IPR004148 BAR domain [PF03114] (3-158)
  IPR004148 BAR domain [PS51021] (1-169)
  IPR004148 BAR domain [SM00721] (1-162)
  IPR027267 AH/BAR domain superfamily [G3DSA:1.20.1270.60] (1-172)
  IPR027267 AH/BAR domain superfamily [SSF103657] (2-162)